Protein AF-A0AAU7FA19-F1 (afdb_monomer_lite)

pLDDT: mean 82.69, std 18.25, range [31.2, 97.5]

Radius of gyration: 25.01 Å; chains: 1; bounding box: 58×60×60 Å

Secondary structure (DSSP, 8-state):
-EEEEETTEEEEE-S-HHHHHHHHHHHTT-HHHHH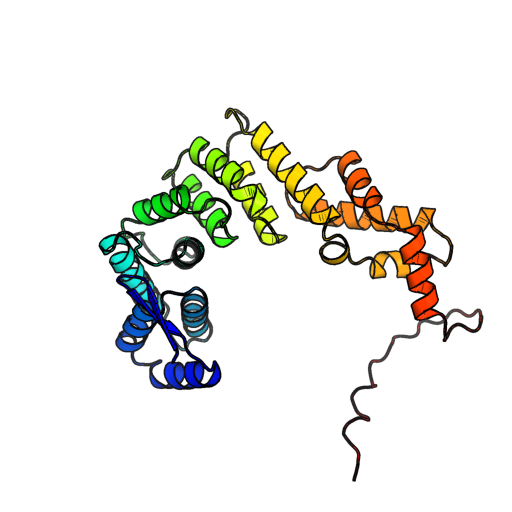HHHHHH-SHHHHHHHHHHHHTTSS-HHHHHHHHHHHHHHHHHTTTTT--HHHHHHHHHHHHHHHHTT-----S-THHHHHHHHHH-TT---HHHHHHHHHHHHTTSS-HHHHHHHHHHHGGG--SHHHHHHHHHHHHTS-TTSTTHHHHHHHHHHHHHHHHHHTHHHH--HHHHHTTS-TT-HHHHHHHHHHHHHHHHHTTT----HHHHHHHHHHS-HHHHHHHHHHHTTTS----------------SGGGS---

Organism: NCBI:txid3153927

Foldseek 3Di:
DDWDDDPHATADDDPDVVVVVVVCVVCLVPLVVLLVVLLRHQDPVSLVVLVVCCVVVSHPPVSSVVSLVVSVVVCVVVLNPPHDLVSLLSSLLVVVVCVVVVNDDDDDPCLSNLVVNLVHCQQPDDLSSLQSVLVCVVVVSDDLVSLLVSLLRHLNNDQDLSSLLSNLVSLVSRDPPDPCSVVSLVSNLVSVLVNCLVVVVVQFVLVVLLVVDDQPRQVSSLVSRLVRLVVSVVSSNHDDDSVSSVSSSVSDPRNVVSNVVCVVVVPPDDDDDDDDDDDPDDDPPPVPPDDD

Structure (mmCIF, N/CA/C/O backbone):
data_AF-A0AAU7FA19-F1
#
_entry.id   AF-A0AAU7FA19-F1
#
loop_
_atom_site.group_PDB
_atom_site.id
_atom_site.type_symbol
_atom_site.label_atom_id
_atom_site.label_alt_id
_atom_site.label_comp_id
_atom_site.label_asym_id
_atom_site.label_entity_id
_atom_site.label_seq_id
_atom_site.pdbx_PDB_ins_code
_atom_site.Cartn_x
_atom_site.Cartn_y
_atom_site.Cartn_z
_atom_site.occupancy
_atom_site.B_iso_or_equiv
_atom_site.auth_seq_id
_atom_site.auth_comp_id
_atom_site.auth_asym_id
_atom_site.auth_atom_id
_atom_site.pdbx_PDB_model_num
ATOM 1 N N . MET A 1 1 ? -10.943 -9.351 -27.793 1.00 49.16 1 MET A N 1
ATOM 2 C CA . MET A 1 1 ? -9.841 -8.379 -27.674 1.00 49.16 1 MET A CA 1
ATOM 3 C C . MET A 1 1 ? -10.463 -7.003 -27.804 1.00 49.16 1 MET A C 1
ATOM 5 O O . MET A 1 1 ? -10.972 -6.688 -28.874 1.00 49.16 1 MET A O 1
ATOM 9 N N . ASN A 1 2 ? -10.548 -6.252 -26.710 1.00 43.72 2 ASN A N 1
ATOM 10 C CA . ASN A 1 2 ? -11.025 -4.874 -26.748 1.00 43.72 2 ASN A CA 1
ATOM 11 C C . ASN A 1 2 ? -9.844 -3.966 -27.048 1.00 43.72 2 ASN A C 1
ATOM 13 O O . ASN A 1 2 ? -8.812 -4.065 -26.397 1.00 43.72 2 ASN A O 1
ATOM 17 N N . ARG A 1 3 ? -9.992 -3.086 -28.033 1.00 42.06 3 ARG A N 1
ATOM 18 C CA . ARG A 1 3 ? -9.010 -2.044 -28.317 1.00 42.06 3 ARG A CA 1
ATOM 19 C C . ARG A 1 3 ? -9.526 -0.751 -27.704 1.00 42.06 3 ARG A C 1
ATOM 21 O O . ARG A 1 3 ? -10.547 -0.243 -28.164 1.00 42.06 3 ARG A O 1
ATOM 28 N N . ARG A 1 4 ? -8.832 -0.215 -26.702 1.00 47.00 4 ARG A N 1
ATOM 29 C CA . ARG A 1 4 ? -9.066 1.155 -26.229 1.00 47.00 4 ARG A CA 1
ATOM 30 C C . ARG A 1 4 ? -8.021 2.051 -26.883 1.00 47.00 4 ARG A C 1
ATOM 32 O O . ARG A 1 4 ? -6.844 1.708 -26.919 1.00 47.00 4 ARG A O 1
ATOM 39 N N . VAL A 1 5 ? -8.462 3.147 -27.493 1.00 38.50 5 VAL A N 1
ATOM 40 C CA . VAL A 1 5 ? -7.576 4.110 -28.158 1.00 38.50 5 VAL A CA 1
ATOM 41 C C . VAL A 1 5 ? -7.676 5.419 -27.397 1.00 38.50 5 VAL A C 1
ATOM 43 O O . VAL A 1 5 ? -8.749 6.016 -27.365 1.00 38.50 5 VAL A O 1
ATOM 46 N N . PHE A 1 6 ? -6.565 5.852 -26.810 1.00 45.41 6 PHE A N 1
ATOM 47 C CA . PHE A 1 6 ? -6.416 7.182 -26.228 1.00 45.41 6 PHE A CA 1
ATOM 48 C C . PHE A 1 6 ? -5.344 7.916 -27.020 1.00 45.41 6 PHE A C 1
ATOM 50 O O . PHE A 1 6 ? -4.219 7.441 -27.035 1.00 45.41 6 PHE A O 1
ATOM 57 N N . ASP A 1 7 ? -5.746 8.995 -27.699 1.00 44.38 7 ASP A N 1
ATOM 58 C CA . ASP A 1 7 ? -5.056 10.006 -28.536 1.00 44.38 7 ASP A CA 1
ATOM 59 C C . ASP A 1 7 ? -3.735 9.679 -29.284 1.00 44.38 7 ASP A C 1
ATOM 61 O O . ASP A 1 7 ? -3.532 10.216 -30.372 1.00 44.38 7 ASP A O 1
ATOM 65 N N . ARG A 1 8 ? -2.863 8.776 -28.808 1.00 41.69 8 ARG A N 1
ATOM 66 C CA . ARG A 1 8 ? -1.695 8.192 -29.510 1.00 41.69 8 ARG A CA 1
ATOM 67 C C . ARG A 1 8 ? -1.331 6.741 -29.137 1.00 41.69 8 ARG A C 1
ATOM 69 O O . ARG A 1 8 ? -0.483 6.158 -29.808 1.00 41.69 8 ARG A O 1
ATOM 76 N N . ALA A 1 9 ? -1.985 6.119 -28.154 1.00 43.34 9 ALA A N 1
ATOM 77 C CA . ALA A 1 9 ? -1.718 4.750 -27.708 1.00 43.34 9 ALA A CA 1
ATOM 78 C C . ALA A 1 9 ? -2.961 3.853 -27.846 1.00 43.34 9 ALA A C 1
ATOM 80 O O . ALA A 1 9 ? -4.089 4.249 -27.537 1.00 43.34 9 ALA A O 1
ATOM 81 N N . ALA A 1 10 ? -2.755 2.629 -28.337 1.00 45.53 10 ALA A N 1
ATOM 82 C CA . ALA A 1 10 ? -3.779 1.592 -28.377 1.00 45.53 10 ALA A CA 1
ATOM 83 C C . ALA A 1 10 ? -3.437 0.528 -27.335 1.00 45.53 10 ALA A C 1
ATOM 85 O O . ALA A 1 10 ? -2.427 -0.154 -27.479 1.00 45.53 10 ALA A O 1
ATOM 86 N N . THR A 1 11 ? -4.285 0.373 -26.322 1.00 48.94 11 THR A N 1
ATOM 87 C CA . THR A 1 11 ? -4.182 -0.724 -25.359 1.00 48.94 11 THR A CA 1
ATOM 88 C C . THR A 1 11 ? -5.119 -1.849 -25.774 1.00 48.94 11 THR A C 1
ATOM 90 O O . THR A 1 11 ? -6.241 -1.627 -26.253 1.00 48.94 11 THR A O 1
ATOM 93 N N . LEU A 1 12 ? -4.620 -3.075 -25.662 1.00 55.25 12 LEU A N 1
ATOM 94 C CA . LEU A 1 12 ? -5.361 -4.284 -25.982 1.00 55.25 12 LEU A CA 1
ATOM 95 C C . LEU A 1 12 ? -5.761 -4.955 -24.674 1.00 55.25 12 LEU A C 1
ATOM 97 O O . LEU A 1 12 ? -4.918 -5.214 -23.831 1.00 55.25 12 LEU A O 1
ATOM 101 N N . ASP A 1 13 ? -7.045 -5.238 -24.519 1.00 54.47 13 ASP A N 1
ATOM 102 C CA . ASP A 1 13 ? -7.593 -5.894 -23.338 1.00 54.47 13 ASP A CA 1
ATOM 103 C C . ASP A 1 13 ? -8.157 -7.271 -23.731 1.00 54.47 13 ASP A C 1
ATOM 105 O O . ASP A 1 13 ? -8.874 -7.433 -24.740 1.00 54.47 13 ASP A O 1
ATOM 109 N N . LEU A 1 14 ? -7.776 -8.299 -22.976 1.00 58.09 14 LEU A N 1
ATOM 110 C CA . LEU A 1 14 ? -8.182 -9.677 -23.214 1.00 58.09 14 LEU A CA 1
ATOM 111 C C . LEU A 1 14 ? -9.576 -9.885 -22.616 1.00 58.09 14 LEU A C 1
ATOM 113 O O . LEU A 1 14 ? -9.749 -10.140 -21.437 1.00 58.09 14 LEU A O 1
ATOM 117 N N . PHE A 1 15 ? -10.581 -9.831 -23.491 1.00 58.91 15 PHE A N 1
ATOM 118 C CA . PHE A 1 15 ? -12.018 -9.972 -23.193 1.00 58.91 15 PHE A CA 1
ATOM 119 C C . PHE A 1 15 ? -12.408 -11.257 -22.420 1.00 58.91 15 PHE A C 1
ATOM 121 O O . PHE A 1 15 ? -13.558 -11.395 -22.019 1.00 58.91 15 PHE A O 1
ATOM 128 N N . ASN A 1 16 ? -11.500 -12.229 -22.271 1.00 57.72 16 ASN A N 1
ATOM 129 C CA . ASN A 1 16 ? -11.740 -13.479 -21.554 1.00 57.72 16 ASN A CA 1
ATOM 130 C C . ASN A 1 16 ? -10.424 -14.006 -20.933 1.00 57.72 16 ASN A C 1
ATOM 132 O O . ASN A 1 16 ? -9.507 -14.322 -21.703 1.00 57.72 16 ASN A O 1
ATOM 136 N N . PRO A 1 17 ? -10.344 -14.167 -19.596 1.00 62.44 17 PRO A N 1
ATOM 137 C CA . PRO A 1 17 ? -9.184 -14.739 -18.904 1.00 62.44 17 PRO A CA 1
ATOM 138 C C . PRO A 1 17 ? -8.733 -16.090 -19.475 1.00 62.44 17 PRO A C 1
ATOM 140 O O . PRO A 1 17 ? -7.549 -16.288 -19.725 1.00 62.44 17 PRO A O 1
ATOM 143 N N . SER A 1 18 ? -9.672 -16.972 -19.839 1.00 60.53 18 SER A N 1
ATOM 144 C CA . SER A 1 18 ? -9.363 -18.309 -20.374 1.00 60.53 18 SER A CA 1
ATOM 145 C C . SER A 1 18 ? -8.676 -18.276 -21.747 1.00 60.53 18 SER A C 1
ATOM 147 O O . SER A 1 18 ? -7.967 -19.208 -22.122 1.00 60.53 18 SER A O 1
ATOM 149 N N . ILE A 1 19 ? -8.891 -17.210 -22.528 1.00 63.53 19 ILE A N 1
ATOM 150 C CA . ILE A 1 19 ? -8.174 -16.992 -23.795 1.00 63.53 19 ILE A CA 1
ATOM 151 C C . ILE A 1 19 ? -6.771 -16.454 -23.511 1.00 63.53 19 ILE A C 1
ATOM 153 O O . ILE A 1 19 ? -5.840 -16.801 -24.234 1.00 63.53 19 ILE A O 1
ATOM 157 N N . GLY A 1 20 ? -6.618 -15.640 -22.462 1.00 65.69 20 GLY A N 1
ATOM 158 C CA . GLY A 1 20 ? -5.316 -15.210 -21.964 1.00 65.69 20 GLY A CA 1
ATOM 159 C C . GLY A 1 20 ? -4.447 -16.404 -21.599 1.00 65.69 20 GLY A C 1
ATOM 160 O O . GLY A 1 20 ? -3.383 -16.562 -22.188 1.00 65.69 20 GLY A O 1
ATOM 161 N N . ASP A 1 21 ? -4.951 -17.305 -20.758 1.00 67.56 21 ASP A N 1
ATOM 162 C CA . ASP A 1 21 ? -4.224 -18.513 -20.346 1.00 67.56 21 ASP A CA 1
ATOM 163 C C . ASP A 1 21 ? -3.830 -19.387 -21.539 1.00 67.56 21 ASP A C 1
ATOM 165 O O . ASP A 1 21 ? -2.684 -19.819 -21.653 1.00 67.56 21 ASP A O 1
ATOM 169 N N . TYR A 1 22 ? -4.749 -19.591 -22.488 1.00 69.31 22 TYR A N 1
ATOM 170 C CA . TYR A 1 22 ? -4.464 -20.350 -23.705 1.00 69.31 22 TYR A CA 1
ATOM 171 C C . TYR A 1 22 ? -3.356 -19.709 -24.558 1.00 69.31 22 TYR A C 1
ATOM 173 O O . TYR A 1 22 ? -2.491 -20.406 -25.093 1.00 69.31 22 TYR A O 1
ATOM 181 N N . VAL A 1 23 ? -3.371 -18.381 -24.704 1.00 69.75 23 VAL A N 1
ATOM 182 C CA . VAL A 1 23 ? -2.341 -17.642 -25.447 1.00 69.75 23 VAL A CA 1
ATOM 183 C C . VAL A 1 23 ? -1.005 -17.714 -24.707 1.00 69.75 23 VAL A C 1
ATOM 185 O O . VAL A 1 23 ? 0.004 -18.046 -25.324 1.00 69.75 23 VAL A O 1
ATOM 188 N N . LEU A 1 24 ? -0.986 -17.488 -23.396 1.00 74.00 24 LEU A N 1
ATOM 189 C CA . LEU A 1 24 ? 0.233 -17.536 -22.585 1.00 74.00 24 LEU A CA 1
ATOM 190 C C . LEU A 1 24 ? 0.851 -18.933 -22.597 1.00 74.00 24 LEU A C 1
ATOM 192 O O . LEU A 1 24 ? 2.039 -19.067 -22.861 1.00 74.00 24 LEU A O 1
ATOM 196 N N . GLN A 1 25 ? 0.043 -19.982 -22.441 1.00 74.06 25 GLN A N 1
ATOM 197 C CA . GLN A 1 25 ? 0.513 -21.364 -22.513 1.00 74.06 25 GLN A CA 1
ATOM 198 C C . GLN A 1 25 ? 1.097 -21.708 -23.890 1.00 74.06 25 GLN A C 1
ATOM 200 O O . GLN A 1 25 ? 2.041 -22.489 -23.988 1.00 74.06 25 GLN A O 1
ATOM 205 N N . ARG A 1 26 ? 0.559 -21.117 -24.964 1.00 79.12 26 ARG A N 1
ATOM 206 C CA . ARG A 1 26 ? 1.053 -21.318 -26.331 1.00 79.12 26 ARG A CA 1
ATOM 207 C C . ARG A 1 26 ? 2.379 -20.607 -26.601 1.00 79.12 26 ARG A C 1
ATOM 209 O O . ARG A 1 26 ? 3.153 -21.095 -27.421 1.00 79.12 26 ARG A O 1
ATOM 216 N N . TYR A 1 27 ? 2.614 -19.464 -25.961 1.00 78.81 27 TYR A N 1
ATOM 217 C CA . TYR A 1 27 ? 3.795 -18.625 -26.183 1.00 78.81 27 TYR A CA 1
ATOM 218 C C . TYR A 1 27 ? 4.789 -18.643 -25.019 1.00 78.81 27 TYR A C 1
ATOM 220 O O . TYR A 1 27 ? 5.747 -17.881 -25.050 1.00 78.81 27 TYR A O 1
ATOM 228 N N . LYS A 1 28 ? 4.605 -19.515 -24.021 1.00 76.31 28 LYS A N 1
ATOM 229 C CA . LYS A 1 28 ? 5.473 -19.572 -22.838 1.00 76.31 28 LYS A CA 1
ATOM 230 C C . LYS A 1 28 ? 6.950 -19.807 -23.171 1.00 76.31 28 LYS A C 1
ATOM 232 O O . LYS A 1 28 ? 7.817 -19.218 -22.545 1.00 76.31 28 LYS A O 1
ATOM 237 N N . ASP A 1 29 ? 7.214 -20.584 -24.222 1.00 79.25 29 ASP A N 1
ATOM 238 C CA . ASP A 1 29 ? 8.570 -20.875 -24.702 1.00 79.25 29 ASP A CA 1
ATOM 239 C C . ASP A 1 29 ? 9.111 -19.795 -25.671 1.00 79.25 29 ASP A C 1
ATOM 241 O O . ASP A 1 29 ? 10.263 -19.859 -26.099 1.00 79.25 29 ASP A O 1
ATOM 245 N N . ASP A 1 30 ? 8.295 -18.801 -26.045 1.00 86.75 30 ASP A N 1
ATOM 246 C CA . ASP A 1 30 ? 8.669 -17.689 -26.924 1.00 86.75 30 ASP A CA 1
ATOM 247 C C . ASP A 1 30 ? 8.733 -16.375 -26.131 1.00 86.75 30 ASP A C 1
ATOM 249 O O . ASP A 1 30 ? 7.824 -15.538 -26.140 1.00 86.75 30 ASP A O 1
ATOM 253 N N . VAL A 1 31 ? 9.873 -16.179 -25.466 1.00 86.50 31 VAL A N 1
ATOM 254 C CA . VAL A 1 31 ? 10.197 -14.988 -24.661 1.00 86.50 31 VAL A CA 1
ATOM 255 C C . VAL A 1 31 ? 10.024 -13.692 -25.461 1.00 86.50 31 VAL A C 1
ATOM 257 O O . VAL A 1 31 ? 9.591 -12.672 -24.924 1.00 86.50 31 VAL A O 1
ATOM 260 N N . SER A 1 32 ? 10.306 -13.713 -26.768 1.00 87.50 32 SER A N 1
ATOM 261 C CA . SER A 1 32 ? 10.145 -12.530 -27.619 1.00 87.50 32 SER A CA 1
ATOM 262 C C . SER A 1 32 ? 8.678 -12.162 -27.822 1.00 87.50 32 SER A C 1
A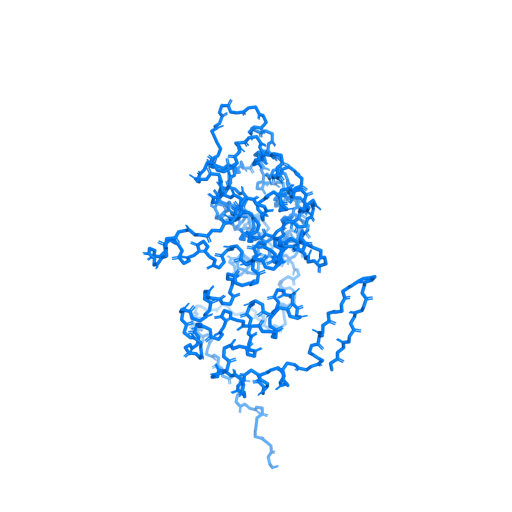TOM 264 O O . SER A 1 32 ? 8.348 -10.974 -27.821 1.00 87.50 32 SER A O 1
ATOM 266 N N . MET A 1 33 ? 7.798 -13.153 -27.972 1.00 86.69 33 MET A N 1
ATOM 267 C CA . MET A 1 33 ? 6.355 -12.924 -28.057 1.00 86.69 33 MET A CA 1
ATOM 268 C C . MET A 1 33 ? 5.772 -12.468 -26.723 1.00 86.69 33 MET A C 1
ATOM 270 O O . MET A 1 33 ? 4.982 -11.524 -26.719 1.00 86.69 33 MET A O 1
ATOM 274 N N . LEU A 1 34 ? 6.198 -13.063 -25.603 1.00 86.75 34 LEU A N 1
ATOM 275 C CA . LEU A 1 34 ? 5.795 -12.606 -24.269 1.00 86.75 34 LEU A CA 1
ATOM 276 C C . LEU A 1 34 ? 6.188 -11.145 -24.047 1.00 86.75 34 LEU A C 1
ATOM 278 O O . LEU A 1 34 ? 5.339 -10.335 -23.684 1.00 86.75 34 LEU A O 1
ATOM 282 N N . ARG A 1 35 ? 7.434 -10.780 -24.366 1.00 89.56 35 ARG A N 1
ATOM 283 C CA . ARG A 1 35 ? 7.930 -9.400 -24.292 1.00 89.56 35 ARG A CA 1
ATOM 284 C C . ARG A 1 35 ? 7.049 -8.416 -25.064 1.00 89.56 35 ARG A C 1
ATOM 286 O O . ARG A 1 35 ? 6.598 -7.424 -24.499 1.00 89.56 35 ARG A O 1
ATOM 293 N N . ASN A 1 36 ? 6.779 -8.700 -26.339 1.00 86.81 36 ASN A N 1
ATOM 294 C CA . ASN A 1 36 ? 5.955 -7.833 -27.189 1.00 86.81 36 ASN A CA 1
ATOM 295 C C . ASN A 1 36 ? 4.501 -7.765 -26.695 1.00 86.81 36 ASN A C 1
ATOM 297 O O . ASN A 1 36 ? 3.854 -6.719 -26.786 1.00 86.81 36 ASN A O 1
ATOM 301 N N . GLY A 1 37 ? 3.991 -8.879 -26.162 1.00 86.75 37 GLY A N 1
ATOM 302 C CA . GLY A 1 37 ? 2.682 -8.956 -25.525 1.00 86.75 37 GLY A CA 1
ATOM 303 C C . GLY A 1 37 ? 2.594 -8.015 -24.328 1.00 86.75 37 GLY A C 1
ATOM 304 O O . GLY A 1 37 ? 1.755 -7.117 -24.327 1.00 86.75 37 GLY A O 1
ATOM 305 N N . MET A 1 38 ? 3.503 -8.153 -23.360 1.00 87.62 38 MET A N 1
ATOM 306 C CA . MET A 1 38 ? 3.525 -7.312 -22.157 1.00 87.62 38 MET A CA 1
ATOM 307 C C . MET A 1 38 ? 3.712 -5.826 -22.500 1.00 87.62 38 MET A C 1
ATOM 309 O O . MET A 1 38 ? 2.970 -4.982 -21.996 1.00 87.62 38 MET A O 1
ATOM 313 N N . GLN A 1 39 ? 4.591 -5.508 -23.460 1.00 85.06 39 GLN A N 1
ATOM 314 C CA . GLN A 1 39 ? 4.782 -4.140 -23.965 1.00 85.06 39 GLN A CA 1
ATOM 315 C C . GLN A 1 39 ? 3.501 -3.531 -24.562 1.00 85.06 39 GLN A C 1
ATOM 317 O O . GLN A 1 39 ? 3.326 -2.312 -24.520 1.00 85.06 39 GLN A O 1
ATOM 322 N N . SER A 1 40 ? 2.621 -4.354 -25.140 1.00 85.19 40 SER A N 1
ATOM 323 C CA . SER A 1 40 ? 1.371 -3.903 -25.765 1.00 85.19 40 SER A CA 1
ATOM 324 C C . SER A 1 40 ? 0.216 -3.774 -24.767 1.00 85.19 40 SER A C 1
ATOM 326 O O . SER A 1 40 ? -0.688 -2.967 -24.980 1.00 85.19 40 SER A O 1
ATOM 328 N N . LEU A 1 41 ? 0.220 -4.584 -23.703 1.00 86.38 41 LEU A N 1
ATOM 329 C CA . LEU A 1 41 ? -0.840 -4.597 -22.692 1.00 86.38 41 LEU A CA 1
ATOM 330 C C . LEU A 1 41 ? -0.711 -3.426 -21.710 1.00 86.38 41 LEU A C 1
ATOM 332 O O . LEU A 1 41 ? -1.720 -2.790 -21.417 1.00 86.38 41 LEU A O 1
ATOM 336 N N . ARG A 1 42 ? 0.510 -3.143 -21.223 1.00 86.56 42 ARG A N 1
ATOM 337 C CA . ARG A 1 42 ? 0.833 -2.036 -20.292 1.00 86.56 42 ARG A CA 1
ATOM 338 C C . ARG A 1 42 ? -0.177 -1.868 -19.147 1.00 86.56 42 ARG A C 1
ATOM 340 O O . ARG A 1 42 ? -0.671 -0.773 -18.896 1.00 86.56 42 ARG A O 1
ATOM 347 N N . SER A 1 43 ? -0.526 -2.971 -18.491 1.00 88.31 43 SER A N 1
ATOM 348 C CA . SER A 1 43 ? -1.488 -2.987 -17.381 1.00 88.31 43 SER A CA 1
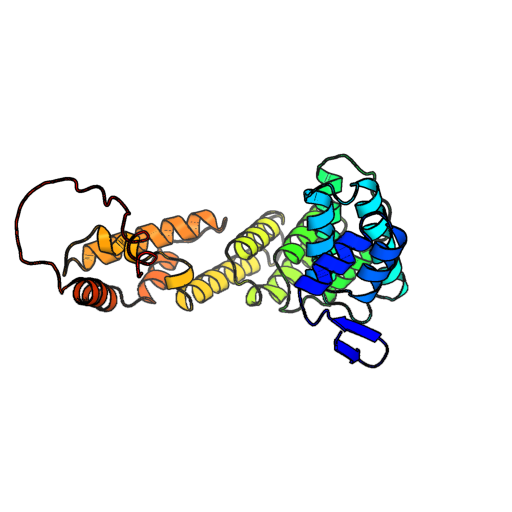ATOM 349 C C . SER A 1 43 ? -0.950 -3.763 -16.186 1.00 88.31 43 SER A C 1
ATOM 351 O O . SER A 1 43 ? -0.139 -4.676 -16.350 1.00 88.31 43 SER A O 1
ATOM 353 N N . GLU A 1 44 ? -1.418 -3.440 -14.983 1.00 89.38 44 GLU A N 1
ATOM 354 C CA . GLU A 1 44 ? -1.031 -4.152 -13.756 1.00 89.38 44 GLU A CA 1
ATOM 355 C C . GLU A 1 44 ? -1.319 -5.652 -13.872 1.00 89.38 44 GLU A C 1
ATOM 357 O O . GLU A 1 44 ? -0.437 -6.469 -13.633 1.00 89.38 44 GLU A O 1
ATOM 362 N N . SER A 1 45 ? -2.492 -6.021 -14.403 1.00 87.38 45 SER A N 1
ATOM 363 C CA . SER A 1 45 ? -2.848 -7.424 -14.655 1.00 87.38 45 SER A CA 1
ATOM 364 C C . SER A 1 45 ? -1.827 -8.148 -15.542 1.00 87.38 45 SER A C 1
ATOM 366 O O . SER A 1 45 ? -1.504 -9.313 -15.294 1.00 87.38 45 SER A O 1
ATOM 368 N N . SER A 1 46 ? -1.272 -7.468 -16.554 1.00 88.44 46 SER A N 1
ATOM 369 C CA . SER A 1 46 ? -0.236 -8.061 -17.406 1.00 88.44 46 SER A CA 1
ATOM 370 C C . SER A 1 46 ? 1.083 -8.288 -16.660 1.00 88.44 46 SER A C 1
ATOM 372 O O . SER A 1 46 ? 1.716 -9.324 -16.858 1.00 88.44 46 SER A O 1
ATOM 374 N N . LEU A 1 47 ? 1.454 -7.400 -15.733 1.00 90.69 47 LEU A N 1
ATOM 375 C CA . LEU A 1 47 ? 2.621 -7.592 -14.866 1.00 90.69 47 LEU A CA 1
ATOM 376 C C . LEU A 1 47 ? 2.394 -8.721 -13.858 1.00 90.69 47 LEU A C 1
ATOM 378 O O . LEU A 1 47 ? 3.244 -9.601 -13.740 1.00 90.69 47 LEU A O 1
ATOM 382 N N . THR A 1 48 ? 1.229 -8.775 -13.208 1.00 89.88 48 THR A N 1
ATOM 383 C CA . THR A 1 48 ? 0.864 -9.879 -12.304 1.00 89.88 48 THR A CA 1
ATOM 384 C C . THR A 1 48 ? 0.907 -11.226 -13.020 1.00 89.88 48 THR A C 1
ATOM 386 O O . THR A 1 48 ? 1.389 -12.221 -12.475 1.00 89.88 48 THR A O 1
ATOM 389 N N . THR A 1 49 ? 0.449 -11.259 -14.272 1.00 88.31 49 THR A N 1
ATOM 390 C CA . THR A 1 49 ? 0.527 -12.442 -15.132 1.00 88.31 49 THR A CA 1
ATOM 391 C C . THR A 1 49 ? 1.979 -12.826 -15.411 1.00 88.31 49 THR A C 1
ATOM 393 O O . THR A 1 49 ? 2.345 -13.991 -15.265 1.00 88.31 49 THR A O 1
ATOM 396 N N . LEU A 1 50 ? 2.825 -11.856 -15.774 1.00 89.44 50 LEU A N 1
ATOM 397 C CA . LEU A 1 50 ? 4.248 -12.081 -16.021 1.00 89.44 50 LEU A CA 1
ATOM 398 C C . LEU A 1 50 ? 4.959 -12.646 -14.780 1.00 89.44 50 LEU A C 1
ATOM 400 O O . LEU A 1 50 ? 5.708 -13.617 -14.892 1.00 89.44 50 LEU A O 1
ATOM 404 N N . LEU A 1 51 ? 4.683 -12.089 -13.598 1.00 89.12 51 LEU A N 1
ATOM 405 C CA . LEU A 1 51 ? 5.209 -12.595 -12.330 1.00 89.12 51 LEU A CA 1
ATOM 406 C C . LEU A 1 51 ? 4.704 -14.010 -12.034 1.00 89.12 51 LEU A C 1
ATOM 408 O O . LEU A 1 51 ? 5.471 -14.857 -11.589 1.00 89.12 51 LEU A O 1
ATOM 412 N N . SER A 1 52 ? 3.429 -14.289 -12.303 1.00 88.19 52 SER A N 1
ATOM 413 C CA . SER A 1 52 ? 2.850 -15.620 -12.091 1.00 88.19 52 SER A CA 1
ATOM 414 C C . SER A 1 52 ? 3.517 -16.677 -12.975 1.00 88.19 52 SER A C 1
ATOM 416 O O . SER A 1 52 ? 3.815 -17.767 -12.494 1.00 88.19 52 SER A O 1
ATOM 418 N N . LEU A 1 53 ? 3.827 -16.351 -14.237 1.00 87.50 53 LEU A N 1
ATOM 419 C CA . LEU A 1 53 ? 4.590 -17.241 -15.123 1.00 87.50 53 LEU A CA 1
ATOM 420 C C . LEU A 1 53 ? 5.985 -17.546 -14.566 1.00 87.50 53 LEU A C 1
ATOM 422 O O . LEU A 1 53 ? 6.427 -18.694 -14.616 1.00 87.50 53 LEU A O 1
ATOM 426 N N . GLN A 1 54 ? 6.661 -16.541 -14.006 1.00 88.62 54 GLN A N 1
ATOM 427 C CA . GLN A 1 54 ? 7.966 -16.725 -13.372 1.00 88.62 54 GLN A CA 1
ATOM 428 C C . GLN A 1 54 ? 7.862 -17.586 -12.103 1.00 88.62 54 GLN A C 1
ATOM 430 O O . GLN A 1 54 ? 8.596 -18.564 -11.969 1.00 88.62 54 GLN A O 1
ATOM 435 N N . ARG A 1 55 ? 6.903 -17.297 -11.213 1.00 87.44 55 ARG A N 1
ATOM 436 C CA . ARG A 1 55 ? 6.698 -18.039 -9.955 1.00 87.44 55 ARG A CA 1
ATOM 437 C C . ARG A 1 55 ? 6.301 -19.497 -10.181 1.00 87.44 55 ARG A C 1
ATOM 439 O O . ARG A 1 55 ? 6.697 -20.362 -9.404 1.00 87.44 55 ARG A O 1
ATOM 446 N N . ASN A 1 56 ? 5.564 -19.777 -11.254 1.00 87.00 56 ASN A N 1
ATOM 447 C CA . ASN A 1 56 ? 5.161 -21.133 -11.632 1.00 87.00 56 ASN A CA 1
ATOM 448 C C . ASN A 1 56 ? 6.260 -21.908 -12.382 1.00 87.00 56 ASN A C 1
ATOM 450 O O . ASN A 1 56 ? 6.082 -23.090 -12.675 1.00 87.00 56 ASN A O 1
ATOM 454 N N . GLY A 1 57 ? 7.393 -21.269 -12.695 1.00 85.75 57 GLY A N 1
ATOM 455 C CA . GLY A 1 57 ? 8.503 -21.885 -13.423 1.00 85.75 57 GLY A CA 1
ATOM 456 C C . GLY A 1 57 ? 8.270 -22.039 -14.930 1.00 85.75 57 GLY A C 1
ATOM 457 O O . GLY A 1 57 ? 9.056 -22.714 -15.592 1.00 85.75 57 GLY A O 1
ATOM 458 N N . ASP A 1 58 ? 7.222 -21.419 -15.479 1.00 86.62 58 ASP A N 1
ATOM 459 C CA . ASP A 1 58 ? 6.964 -21.373 -16.925 1.00 86.62 58 ASP A CA 1
ATOM 460 C C . ASP A 1 58 ? 7.831 -20.326 -17.642 1.00 86.62 58 ASP A C 1
ATOM 462 O O . ASP A 1 58 ? 7.991 -20.395 -18.858 1.00 86.62 58 ASP A O 1
ATOM 466 N N . LEU A 1 59 ? 8.402 -19.371 -16.902 1.00 87.56 59 LEU A N 1
ATOM 467 C CA . LEU A 1 59 ? 9.347 -18.376 -17.400 1.00 87.56 59 LEU A CA 1
ATOM 468 C C . LEU A 1 59 ? 10.595 -18.366 -16.516 1.00 87.56 59 LEU A C 1
ATOM 470 O O . LEU A 1 59 ? 10.495 -18.316 -15.289 1.00 87.56 59 LEU A O 1
ATOM 474 N N . SER A 1 60 ? 11.783 -18.395 -17.126 1.00 88.00 60 SER A N 1
ATOM 475 C CA . SER A 1 60 ? 13.016 -18.306 -16.348 1.00 88.00 60 SER A CA 1
ATOM 476 C C . SER A 1 60 ? 13.159 -16.918 -15.721 1.00 88.00 60 SER A C 1
ATOM 478 O O . SER A 1 60 ? 12.718 -15.908 -16.271 1.00 88.00 60 SER A O 1
ATOM 480 N N . LYS A 1 61 ? 13.829 -16.846 -14.572 1.00 85.69 61 LYS A N 1
ATOM 481 C CA . LYS A 1 61 ? 14.126 -15.574 -13.904 1.00 85.69 61 LYS A CA 1
ATOM 482 C C . LYS A 1 61 ? 14.967 -14.635 -14.780 1.00 85.69 61 LYS A C 1
ATOM 484 O O . LYS A 1 61 ? 14.779 -13.424 -14.733 1.00 85.69 61 LYS A O 1
ATOM 489 N N . VAL A 1 62 ? 15.860 -15.179 -15.612 1.00 86.44 62 VAL A N 1
ATOM 490 C CA . VAL A 1 62 ? 16.652 -14.391 -16.573 1.00 86.44 62 VAL A CA 1
ATOM 491 C C . VAL A 1 62 ? 15.734 -13.747 -17.611 1.00 86.44 62 VAL A C 1
ATOM 493 O O . VAL A 1 62 ? 15.765 -12.532 -17.779 1.00 86.44 62 VAL A O 1
ATOM 496 N N . ASP A 1 63 ? 14.848 -14.535 -18.222 1.00 88.12 63 ASP A N 1
ATOM 497 C CA . ASP A 1 63 ? 13.918 -14.041 -19.244 1.00 88.12 63 ASP A CA 1
ATOM 498 C C . ASP A 1 63 ? 12.914 -13.030 -18.673 1.00 88.12 63 ASP A C 1
ATOM 500 O O . ASP A 1 63 ? 12.624 -12.014 -19.302 1.00 88.12 63 ASP A O 1
ATOM 504 N N . PHE A 1 64 ? 12.411 -13.271 -17.458 1.00 88.75 64 PHE A N 1
ATOM 505 C CA . PHE A 1 64 ? 11.562 -12.326 -16.730 1.00 88.75 64 PHE A CA 1
ATOM 506 C C . PHE A 1 64 ? 12.248 -10.964 -16.574 1.00 88.75 64 PHE A C 1
ATOM 508 O O . PHE A 1 64 ? 11.672 -9.925 -16.903 1.00 88.75 64 PHE A O 1
ATOM 515 N N . ASN A 1 65 ? 13.502 -10.970 -16.125 1.00 86.44 65 ASN A N 1
ATOM 516 C CA . ASN A 1 65 ? 14.271 -9.751 -15.916 1.00 86.44 65 ASN A CA 1
ATOM 517 C C . ASN A 1 65 ? 14.592 -9.029 -17.228 1.00 86.44 65 ASN A C 1
ATOM 519 O O . ASN A 1 65 ? 14.488 -7.802 -17.287 1.00 86.44 65 ASN A O 1
ATOM 523 N N . ASP A 1 66 ? 14.913 -9.766 -18.290 1.00 86.44 66 ASP A N 1
ATOM 524 C CA . ASP A 1 66 ? 15.126 -9.200 -19.623 1.00 86.44 66 ASP A CA 1
ATOM 525 C C . ASP A 1 66 ? 13.857 -8.527 -20.166 1.00 86.44 66 ASP A C 1
ATOM 527 O O . ASP A 1 66 ? 13.928 -7.437 -20.744 1.00 86.44 66 ASP A O 1
ATOM 531 N N . ILE A 1 67 ? 12.683 -9.123 -19.932 1.00 89.75 67 ILE A N 1
ATOM 532 C CA . ILE A 1 67 ? 11.391 -8.525 -20.290 1.00 89.75 67 ILE A CA 1
ATOM 533 C C . ILE A 1 67 ? 11.148 -7.243 -19.483 1.00 89.75 67 ILE A C 1
ATOM 535 O O . ILE A 1 67 ? 10.837 -6.209 -20.074 1.00 89.75 67 ILE A O 1
ATOM 539 N N . CYS A 1 68 ? 11.320 -7.275 -18.159 1.00 89.56 68 CYS A N 1
ATOM 540 C CA . CYS A 1 68 ? 11.133 -6.102 -17.298 1.00 89.56 68 CYS A CA 1
ATOM 541 C C . CYS A 1 68 ? 12.074 -4.946 -17.670 1.00 89.56 68 CYS A C 1
ATOM 543 O O . CYS A 1 68 ? 11.630 -3.801 -17.766 1.00 89.56 68 CYS A O 1
ATOM 545 N N . ASN A 1 69 ? 13.346 -5.239 -17.956 1.00 86.75 69 ASN A N 1
ATOM 546 C CA . ASN A 1 69 ? 14.321 -4.249 -18.420 1.00 86.75 69 ASN A CA 1
ATOM 547 C C . ASN A 1 69 ? 13.925 -3.619 -19.744 1.00 86.75 69 ASN A C 1
ATOM 549 O O . ASN A 1 69 ? 13.993 -2.401 -19.903 1.00 86.75 69 ASN A O 1
ATOM 553 N N . PHE A 1 70 ? 13.503 -4.451 -20.691 1.00 88.44 70 PHE A N 1
ATOM 554 C CA . PHE A 1 70 ? 13.037 -3.968 -21.976 1.00 88.44 70 PHE A CA 1
ATOM 555 C C . PHE A 1 70 ? 11.823 -3.046 -21.815 1.00 88.44 70 PHE A C 1
ATOM 557 O O . PHE A 1 70 ? 11.806 -1.955 -22.380 1.00 88.44 70 PHE A O 1
ATOM 564 N N . MET A 1 71 ? 10.837 -3.442 -21.004 1.00 90.69 71 MET A N 1
ATOM 565 C CA . MET A 1 71 ? 9.662 -2.611 -20.738 1.00 90.69 71 MET A CA 1
ATOM 566 C C . MET A 1 71 ? 10.038 -1.280 -20.087 1.00 90.69 71 MET A C 1
ATOM 568 O O . MET A 1 71 ? 9.547 -0.245 -20.527 1.00 90.69 71 MET A O 1
ATOM 572 N N . MET A 1 72 ? 10.923 -1.283 -19.086 1.00 90.00 72 MET A N 1
ATOM 573 C CA . MET A 1 72 ? 11.349 -0.044 -18.435 1.00 90.00 72 MET A CA 1
ATOM 574 C C . MET A 1 72 ? 12.109 0.873 -19.401 1.00 90.00 72 MET A C 1
ATOM 576 O O . MET A 1 72 ? 11.816 2.064 -19.469 1.00 90.00 72 MET A O 1
ATOM 580 N N . GLY A 1 73 ? 13.022 0.327 -20.211 1.00 89.19 73 GLY A N 1
ATOM 581 C CA . GLY A 1 73 ? 13.738 1.100 -21.229 1.00 89.19 73 GLY A CA 1
ATOM 582 C C . GLY A 1 73 ? 12.794 1.780 -22.226 1.00 89.19 73 GLY A C 1
ATOM 583 O O . GLY A 1 73 ? 12.971 2.953 -22.547 1.00 89.19 73 GLY A O 1
ATOM 584 N N . GLU A 1 74 ? 11.746 1.079 -22.659 1.00 89.75 74 GLU A N 1
ATOM 585 C CA . GLU A 1 74 ? 10.714 1.634 -23.542 1.00 89.75 74 GLU A CA 1
ATOM 586 C C . GLU A 1 74 ? 9.869 2.718 -22.859 1.00 89.75 74 GLU A C 1
ATOM 588 O O . GLU A 1 74 ? 9.534 3.725 -23.488 1.00 89.75 74 GLU A O 1
ATOM 593 N N . LEU A 1 75 ? 9.529 2.540 -21.578 1.00 91.12 75 LEU A N 1
ATOM 594 C CA . LEU A 1 75 ? 8.809 3.552 -20.804 1.00 91.12 75 LEU A CA 1
ATOM 595 C C . LEU A 1 75 ? 9.626 4.833 -20.660 1.00 91.12 75 LEU A C 1
ATOM 597 O O . LEU A 1 75 ? 9.097 5.913 -20.917 1.00 91.12 75 LEU A O 1
ATOM 601 N N . VAL A 1 76 ? 10.911 4.710 -20.327 1.00 91.25 76 VAL A N 1
ATOM 602 C CA . VAL A 1 76 ? 11.836 5.846 -20.250 1.00 91.25 76 VAL A CA 1
ATOM 603 C C . VAL A 1 76 ? 11.947 6.530 -21.615 1.00 91.25 76 VAL A C 1
ATOM 605 O O . VAL A 1 76 ? 11.807 7.749 -21.705 1.00 91.25 76 VAL A O 1
ATOM 608 N N . ALA A 1 77 ? 12.106 5.762 -22.698 1.00 90.62 77 ALA A N 1
ATOM 609 C CA . ALA A 1 77 ? 12.197 6.303 -24.055 1.00 90.62 77 ALA A CA 1
ATOM 610 C C . ALA A 1 77 ? 10.929 7.060 -24.496 1.00 90.62 77 ALA A C 1
ATOM 612 O O . ALA A 1 77 ? 11.023 8.032 -25.247 1.00 90.62 77 ALA A O 1
ATOM 613 N N . CYS A 1 78 ? 9.753 6.636 -24.026 1.00 90.44 78 CYS A N 1
ATOM 614 C CA . CYS A 1 78 ? 8.469 7.278 -24.323 1.00 90.44 78 CYS A CA 1
ATOM 615 C C . CYS A 1 78 ? 8.027 8.295 -23.257 1.00 90.44 78 CYS A C 1
ATOM 617 O O . CYS A 1 78 ? 6.901 8.784 -23.332 1.00 90.44 78 CYS A O 1
ATOM 619 N N . GLY A 1 79 ? 8.853 8.588 -22.247 1.00 90.19 79 GLY A N 1
ATOM 620 C CA . GLY A 1 79 ? 8.496 9.501 -21.157 1.00 90.19 79 GLY A CA 1
ATOM 621 C C . GLY A 1 79 ? 7.244 9.079 -20.380 1.00 90.19 79 GLY A C 1
ATOM 622 O O . GLY A 1 79 ? 6.473 9.939 -19.967 1.00 90.19 79 GLY A O 1
ATOM 623 N N . PHE A 1 80 ? 7.024 7.769 -20.217 1.00 92.38 80 PHE A N 1
ATOM 624 C CA . PHE A 1 80 ? 5.884 7.183 -19.498 1.00 92.38 80 PHE A CA 1
ATOM 625 C C . PHE A 1 80 ? 4.501 7.554 -20.075 1.00 92.38 80 PHE A C 1
ATOM 627 O O . PHE A 1 80 ? 3.492 7.549 -19.370 1.00 92.38 80 PHE A O 1
ATOM 634 N N . GLU A 1 81 ? 4.414 7.848 -21.377 1.00 90.38 81 GLU A N 1
ATOM 635 C CA . GLU A 1 81 ? 3.135 8.164 -22.023 1.00 90.38 81 GLU A CA 1
ATOM 636 C C . GLU A 1 81 ? 2.150 6.977 -21.959 1.00 90.38 81 GLU A C 1
ATOM 638 O O . GLU A 1 81 ? 2.432 5.864 -22.420 1.00 90.38 81 GLU A O 1
ATOM 643 N N . GLY A 1 82 ? 0.953 7.244 -21.424 1.00 86.88 82 GLY A N 1
ATOM 644 C CA . GLY A 1 82 ? -0.173 6.310 -21.439 1.00 86.88 82 GLY A CA 1
ATOM 645 C C . GLY A 1 82 ? -0.091 5.164 -20.426 1.00 86.88 82 GLY A C 1
ATOM 646 O O . GLY A 1 82 ? -0.750 4.148 -20.643 1.00 86.88 82 GLY A O 1
ATOM 647 N N . VAL A 1 83 ? 0.694 5.304 -19.352 1.00 91.19 83 VAL A N 1
ATOM 648 C CA . VAL A 1 83 ? 0.751 4.333 -18.244 1.00 91.19 83 VAL A CA 1
ATOM 649 C C . VAL A 1 83 ? 0.354 4.956 -16.906 1.00 91.19 83 VAL A C 1
ATOM 651 O O . VAL A 1 83 ? 0.513 6.158 -16.706 1.00 91.19 83 VAL A O 1
ATOM 654 N N . SER A 1 84 ? -0.185 4.137 -15.999 1.00 93.12 84 SER A N 1
ATOM 655 C CA . SER A 1 84 ? -0.506 4.552 -14.630 1.00 93.12 84 SER A CA 1
ATOM 656 C C . SER A 1 84 ? 0.738 4.551 -13.740 1.00 93.12 84 SER A C 1
ATOM 658 O O . SER A 1 84 ? 1.707 3.831 -13.995 1.00 93.12 84 SER A O 1
ATOM 660 N N . THR A 1 85 ? 0.693 5.325 -12.657 1.00 94.12 85 THR A N 1
ATOM 661 C CA . THR A 1 85 ? 1.691 5.263 -11.582 1.00 94.12 85 THR A CA 1
ATOM 662 C C . THR A 1 85 ? 1.762 3.883 -10.958 1.00 94.12 85 THR A C 1
ATOM 664 O O . THR A 1 85 ? 2.861 3.360 -10.829 1.00 94.12 85 THR A O 1
ATOM 667 N N . SER A 1 86 ? 0.620 3.249 -10.694 1.00 93.75 86 SER A N 1
ATOM 668 C CA . SER A 1 86 ? 0.540 1.882 -10.168 1.00 93.75 86 SER A CA 1
ATOM 669 C C . SER A 1 86 ? 1.283 0.873 -11.048 1.00 93.75 86 SER A C 1
ATOM 671 O O . SER A 1 86 ? 2.070 0.077 -10.546 1.00 93.75 86 SER A O 1
ATOM 673 N N . TYR A 1 87 ? 1.138 0.956 -12.377 1.00 94.19 87 TYR A N 1
ATOM 674 C CA . TYR A 1 87 ? 1.877 0.093 -13.304 1.00 94.19 87 TYR A CA 1
ATOM 675 C C . TYR A 1 87 ? 3.395 0.279 -13.189 1.00 94.19 87 TYR A C 1
ATOM 677 O O . TYR A 1 87 ? 4.145 -0.698 -13.155 1.00 94.19 87 TYR A O 1
ATOM 685 N N . VAL A 1 88 ? 3.857 1.533 -13.140 1.00 94.81 88 VAL A N 1
ATOM 686 C CA . VAL A 1 88 ? 5.289 1.844 -13.024 1.00 94.81 88 VAL A CA 1
ATOM 687 C C . VAL A 1 88 ? 5.824 1.417 -11.657 1.00 94.81 88 VAL A C 1
ATOM 689 O O . VAL A 1 88 ? 6.880 0.791 -11.597 1.00 94.81 88 VAL A O 1
ATOM 692 N N . SER A 1 89 ? 5.083 1.680 -10.578 1.00 95.38 89 SER A N 1
ATOM 693 C CA . SER A 1 89 ? 5.423 1.249 -9.221 1.00 95.38 89 SER A CA 1
ATOM 694 C C . SER A 1 89 ? 5.548 -0.271 -9.121 1.00 95.38 89 SER A C 1
ATOM 696 O O . SER A 1 89 ? 6.571 -0.756 -8.648 1.00 95.38 89 SER A O 1
ATOM 698 N N . LEU A 1 90 ? 4.584 -1.028 -9.651 1.00 94.50 90 LEU A N 1
ATOM 699 C CA . LEU A 1 90 ? 4.618 -2.492 -9.647 1.00 94.50 90 LEU A CA 1
ATOM 700 C C . LEU A 1 90 ? 5.818 -3.046 -10.433 1.00 94.50 90 LEU A C 1
ATOM 702 O O . LEU A 1 90 ? 6.496 -3.971 -9.981 1.00 94.50 90 LEU A O 1
ATOM 706 N N . LEU A 1 91 ? 6.128 -2.459 -11.595 1.00 92.81 91 LEU A N 1
ATOM 707 C CA . LEU A 1 91 ? 7.299 -2.849 -12.384 1.00 92.81 91 LEU A CA 1
ATOM 708 C C . LEU A 1 91 ? 8.616 -2.570 -11.638 1.00 92.81 91 LEU A C 1
ATOM 710 O O . LEU A 1 91 ? 9.530 -3.395 -11.690 1.00 92.81 91 LEU A O 1
ATOM 714 N N . CYS A 1 92 ? 8.715 -1.435 -10.940 1.00 92.06 92 CYS A N 1
ATOM 715 C CA . CYS A 1 92 ? 9.852 -1.118 -10.072 1.00 92.06 92 CYS A CA 1
ATOM 716 C C . CYS A 1 92 ? 9.958 -2.104 -8.903 1.00 92.06 92 CYS A C 1
ATOM 718 O O . CYS A 1 92 ? 11.045 -2.624 -8.647 1.00 92.06 92 CYS A O 1
ATOM 720 N N . LEU A 1 93 ? 8.841 -2.423 -8.242 1.00 91.19 93 LEU A N 1
ATOM 721 C CA . LEU A 1 93 ? 8.808 -3.350 -7.113 1.00 91.19 93 LEU A CA 1
ATOM 722 C C . LEU A 1 93 ? 9.371 -4.725 -7.488 1.00 91.19 93 LEU A C 1
ATOM 724 O O . LEU A 1 93 ? 10.201 -5.272 -6.762 1.00 91.19 93 LEU A O 1
ATOM 728 N N . TYR A 1 94 ? 8.987 -5.267 -8.647 1.00 88.81 94 TYR A N 1
ATOM 729 C CA . TYR A 1 94 ? 9.506 -6.557 -9.116 1.00 88.81 94 TYR A CA 1
ATOM 730 C C . TYR A 1 94 ? 11.024 -6.573 -9.252 1.00 88.81 94 TYR A C 1
ATOM 732 O O . TYR A 1 94 ? 11.640 -7.619 -9.082 1.00 88.81 94 TYR A O 1
ATOM 740 N N . ARG A 1 95 ? 11.644 -5.428 -9.538 1.00 81.00 95 ARG A N 1
ATOM 741 C CA . ARG A 1 95 ? 13.100 -5.323 -9.649 1.00 81.00 95 ARG A CA 1
ATOM 742 C C . ARG A 1 95 ? 13.754 -5.151 -8.287 1.00 81.00 95 ARG A C 1
ATOM 744 O O . ARG A 1 95 ? 14.779 -5.779 -8.053 1.00 81.00 95 ARG A O 1
ATOM 751 N N . ILE A 1 96 ? 13.151 -4.369 -7.393 1.00 83.31 96 ILE A N 1
ATOM 752 C CA . ILE A 1 96 ? 13.631 -4.189 -6.014 1.00 83.31 96 ILE A CA 1
ATOM 753 C C . ILE A 1 96 ? 13.716 -5.535 -5.288 1.00 83.31 96 ILE A C 1
ATOM 755 O O . ILE A 1 96 ? 14.738 -5.827 -4.671 1.00 83.31 96 ILE A O 1
ATOM 759 N N . ILE A 1 97 ? 12.689 -6.382 -5.416 1.00 80.19 97 ILE A N 1
ATOM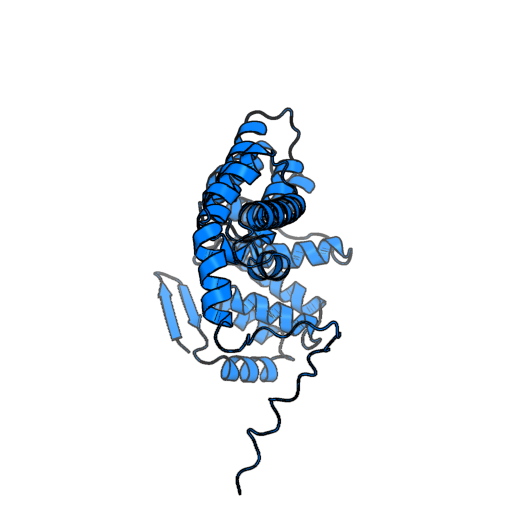 760 C CA . ILE A 1 97 ? 12.682 -7.730 -4.824 1.00 80.19 97 ILE A CA 1
ATOM 761 C C . ILE A 1 97 ? 13.901 -8.538 -5.299 1.00 80.19 97 ILE A C 1
ATOM 763 O O . ILE A 1 97 ? 14.638 -9.092 -4.492 1.00 80.19 97 ILE A O 1
ATOM 767 N N . GLU A 1 98 ? 14.174 -8.526 -6.602 1.00 72.94 98 GLU A N 1
ATOM 768 C CA . GLU A 1 98 ? 15.280 -9.279 -7.206 1.00 72.94 98 GLU A CA 1
ATOM 769 C C . GLU A 1 98 ? 16.669 -8.734 -6.821 1.00 72.94 98 GLU A C 1
ATOM 771 O O . GLU A 1 98 ? 17.639 -9.488 -6.728 1.00 72.94 98 GLU A O 1
ATOM 776 N N . ILE A 1 99 ? 16.783 -7.419 -6.606 1.00 70.69 99 ILE A N 1
ATOM 777 C CA . ILE A 1 99 ? 18.013 -6.779 -6.118 1.00 70.69 99 ILE A CA 1
ATOM 778 C C . ILE A 1 99 ? 18.284 -7.196 -4.673 1.00 70.69 99 ILE A C 1
ATOM 780 O O . ILE A 1 99 ? 19.415 -7.554 -4.343 1.00 70.69 99 ILE A O 1
ATOM 784 N N . ASN A 1 100 ? 17.251 -7.183 -3.829 1.00 69.75 100 ASN A N 1
ATOM 785 C CA . ASN A 1 100 ? 17.357 -7.560 -2.421 1.00 69.75 100 ASN A CA 1
ATOM 786 C C . ASN A 1 100 ? 17.724 -9.039 -2.239 1.00 69.75 100 ASN A C 1
ATOM 788 O O . ASN A 1 100 ? 18.437 -9.375 -1.293 1.00 69.75 100 ASN A O 1
ATOM 792 N N . ASP A 1 101 ? 17.337 -9.898 -3.183 1.00 72.69 101 ASP A N 1
ATOM 793 C CA . ASP A 1 101 ? 17.757 -11.303 -3.225 1.00 72.69 101 ASP A CA 1
ATOM 794 C C . ASP A 1 101 ? 19.238 -11.484 -3.643 1.00 72.69 101 ASP A C 1
ATOM 796 O O . ASP A 1 101 ? 19.776 -12.592 -3.611 1.00 72.69 101 ASP A O 1
ATOM 800 N N . GLY A 1 102 ? 19.945 -10.394 -3.974 1.00 60.97 102 GLY A N 1
ATOM 801 C CA . GLY A 1 102 ? 21.384 -10.376 -4.254 1.00 60.97 102 GLY A CA 1
ATOM 802 C C . GLY A 1 102 ? 21.761 -10.906 -5.637 1.00 60.97 102 GLY A C 1
ATOM 803 O O . GLY A 1 102 ? 22.928 -11.213 -5.893 1.00 60.97 102 GLY A O 1
ATOM 804 N N . GLU A 1 103 ? 20.788 -11.037 -6.536 1.00 57.22 103 GLU A N 1
ATOM 805 C CA . GLU A 1 103 ? 20.952 -11.775 -7.789 1.00 57.22 103 GLU A CA 1
ATOM 806 C C . GLU A 1 103 ? 21.299 -10.887 -8.991 1.00 57.22 103 GLU A C 1
ATOM 808 O O . GLU A 1 103 ? 21.677 -11.405 -10.044 1.00 57.22 103 GLU A O 1
ATOM 813 N N . ILE A 1 104 ? 21.219 -9.555 -8.862 1.00 58.19 104 ILE A N 1
ATOM 814 C CA . ILE A 1 104 ? 21.411 -8.622 -9.983 1.00 58.19 104 ILE A CA 1
ATOM 815 C C . ILE A 1 104 ? 22.184 -7.368 -9.553 1.00 58.19 104 ILE A C 1
ATOM 817 O O . ILE A 1 104 ? 21.909 -6.768 -8.519 1.00 58.19 104 ILE A O 1
ATOM 821 N N . ILE A 1 105 ? 23.127 -6.931 -10.398 1.00 51.47 105 ILE A N 1
ATOM 822 C CA . ILE A 1 105 ? 23.766 -5.609 -10.306 1.00 51.47 105 ILE A CA 1
ATOM 823 C C . ILE A 1 105 ? 22.883 -4.592 -11.041 1.00 51.47 105 ILE A C 1
ATOM 825 O O . ILE A 1 105 ? 22.555 -4.787 -12.213 1.00 51.47 105 ILE A O 1
ATOM 829 N N . PHE A 1 106 ? 22.520 -3.512 -10.349 1.00 54.44 106 PHE A N 1
ATOM 830 C CA . PHE A 1 106 ? 21.638 -2.446 -10.828 1.00 54.44 106 PHE A CA 1
ATOM 831 C C . PHE A 1 106 ? 22.127 -1.838 -12.159 1.00 54.44 106 PHE A C 1
ATOM 833 O O . PHE A 1 106 ? 23.249 -1.337 -12.243 1.00 54.44 106 PHE A O 1
ATOM 840 N N . GLN A 1 107 ? 21.303 -1.882 -13.213 1.00 52.69 107 GLN A N 1
ATOM 841 C CA . GLN A 1 107 ? 21.572 -1.222 -14.499 1.00 52.69 107 GLN A CA 1
ATOM 842 C C . GLN A 1 107 ? 20.279 -0.581 -15.038 1.00 52.69 107 GLN A C 1
ATOM 844 O O . GLN A 1 107 ? 19.296 -1.283 -15.280 1.00 52.69 107 GLN A O 1
ATOM 849 N N . GLY A 1 108 ? 20.277 0.746 -15.218 1.00 58.22 108 GLY A N 1
ATOM 850 C CA . GLY A 1 108 ? 19.189 1.525 -15.836 1.00 58.22 108 GLY A CA 1
ATOM 851 C C . GLY A 1 108 ? 18.961 2.900 -15.187 1.00 58.22 108 GLY A C 1
ATOM 852 O O . GLY A 1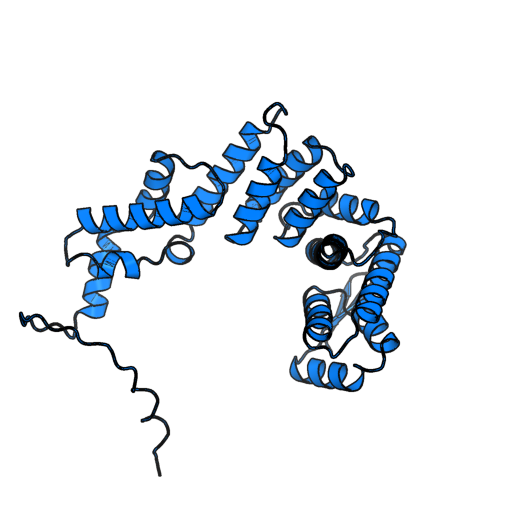 108 ? 19.289 3.086 -14.019 1.00 58.22 108 GLY A O 1
ATOM 853 N N . ASP A 1 109 ? 18.373 3.843 -15.934 1.00 64.38 109 ASP A N 1
ATOM 854 C CA . ASP A 1 109 ? 17.991 5.191 -15.463 1.00 64.38 109 ASP A CA 1
ATOM 855 C C . ASP A 1 109 ? 16.641 5.155 -14.711 1.00 64.38 109 ASP A C 1
ATOM 857 O O . ASP A 1 109 ? 15.637 5.735 -15.130 1.00 64.38 109 ASP A O 1
ATOM 861 N N . TRP A 1 110 ? 16.595 4.419 -13.597 1.00 77.31 110 TRP A N 1
ATOM 862 C CA . TRP A 1 110 ? 15.389 4.260 -12.766 1.00 77.31 110 TRP A CA 1
ATOM 863 C C . TRP A 1 110 ? 15.002 5.535 -12.012 1.00 77.31 110 TRP A C 1
ATOM 865 O O . TRP A 1 110 ? 13.841 5.679 -11.629 1.00 77.31 110 TRP A O 1
ATOM 875 N N . SER A 1 111 ? 15.919 6.498 -11.882 1.00 85.62 111 SER A N 1
ATOM 876 C CA . SER A 1 111 ? 15.618 7.833 -11.358 1.00 85.62 111 SER A CA 1
ATOM 877 C C . SER A 1 111 ? 14.472 8.487 -12.147 1.00 85.62 111 SER A C 1
ATOM 879 O O . SER A 1 111 ? 13.599 9.104 -11.549 1.00 85.62 111 SER A O 1
ATOM 881 N N . CYS A 1 112 ? 14.358 8.232 -13.461 1.00 91.06 112 CYS A N 1
ATOM 882 C CA . CYS A 1 112 ? 13.219 8.701 -14.258 1.00 91.06 112 CYS A CA 1
ATOM 883 C C . CYS A 1 112 ? 11.876 8.086 -13.824 1.00 91.06 112 CYS A C 1
ATOM 885 O O . CYS A 1 112 ? 10.848 8.756 -13.893 1.00 91.06 112 CYS A O 1
ATOM 887 N N . ALA A 1 113 ? 11.866 6.821 -13.391 1.00 92.81 113 ALA A N 1
ATOM 888 C CA . ALA A 1 113 ? 10.656 6.160 -12.903 1.00 92.81 113 ALA A CA 1
ATOM 889 C C . ALA A 1 113 ? 10.263 6.672 -11.509 1.00 92.81 113 ALA A C 1
ATOM 891 O O . ALA A 1 113 ? 9.083 6.897 -11.252 1.00 92.81 113 ALA A O 1
ATOM 892 N N . ILE A 1 114 ? 11.245 6.913 -10.635 1.00 94.56 114 ILE A N 1
ATOM 893 C CA . ILE A 1 114 ? 11.024 7.517 -9.313 1.00 94.56 114 ILE A CA 1
ATOM 894 C C . ILE A 1 114 ? 10.470 8.937 -9.465 1.00 94.56 114 ILE A C 1
ATOM 896 O O . ILE A 1 114 ? 9.445 9.259 -8.865 1.00 94.56 114 ILE A O 1
ATOM 900 N N . ASP A 1 115 ? 11.079 9.756 -10.326 1.00 94.69 115 ASP A N 1
ATOM 901 C CA . ASP A 1 115 ? 10.597 11.103 -10.642 1.00 94.69 115 ASP A CA 1
ATOM 902 C C . ASP A 1 115 ? 9.165 11.068 -11.186 1.00 94.69 115 ASP A C 1
ATOM 904 O O . ASP A 1 115 ? 8.317 11.863 -10.778 1.00 94.69 115 ASP A O 1
ATOM 908 N N . PHE A 1 116 ? 8.866 10.116 -12.076 1.00 95.56 116 PHE A N 1
ATOM 909 C CA . PHE A 1 116 ? 7.516 9.925 -12.594 1.00 95.56 116 PHE A CA 1
ATOM 910 C C . PHE A 1 116 ? 6.509 9.619 -11.477 1.00 95.56 116 PHE A C 1
ATOM 912 O O . PHE A 1 116 ? 5.451 10.252 -11.442 1.00 95.56 116 PHE A O 1
ATOM 919 N N . ILE A 1 117 ? 6.834 8.707 -10.554 1.00 96.62 117 ILE A N 1
ATOM 920 C CA . ILE A 1 117 ? 5.966 8.351 -9.420 1.00 96.62 117 ILE A CA 1
ATOM 921 C C . ILE A 1 117 ? 5.754 9.566 -8.506 1.00 96.62 117 ILE A C 1
ATOM 923 O O . ILE A 1 117 ? 4.611 9.913 -8.218 1.00 96.62 117 ILE A O 1
ATOM 927 N N . LEU A 1 118 ? 6.824 10.266 -8.114 1.00 96.06 118 LEU A N 1
ATOM 928 C CA . LEU A 1 118 ? 6.741 11.452 -7.251 1.00 96.06 118 LEU A CA 1
ATOM 929 C C . LEU A 1 118 ? 5.877 12.574 -7.850 1.00 96.06 118 LEU A C 1
ATOM 931 O O . LEU A 1 118 ? 5.218 13.310 -7.113 1.00 96.06 118 LEU A O 1
ATOM 935 N N . LEU A 1 119 ? 5.899 12.727 -9.176 1.00 94.62 119 LEU A N 1
ATOM 936 C CA . LEU A 1 119 ? 5.170 13.784 -9.879 1.00 94.62 119 LEU A CA 1
ATOM 937 C C . LEU A 1 119 ? 3.712 13.430 -10.186 1.00 94.62 119 LEU A C 1
ATOM 939 O O . LEU A 1 119 ? 2.886 14.338 -10.226 1.00 94.62 119 LEU A O 1
ATOM 943 N N . ASN A 1 120 ? 3.396 12.154 -10.434 1.00 94.56 120 ASN A N 1
ATOM 944 C CA . ASN A 1 120 ? 2.102 11.752 -11.001 1.00 94.56 120 ASN A CA 1
ATOM 945 C C . ASN A 1 120 ? 1.233 10.911 -10.061 1.00 94.56 120 ASN A C 1
ATOM 947 O O . ASN A 1 120 ? 0.096 10.621 -10.419 1.00 94.56 120 ASN A O 1
ATOM 951 N N . ALA A 1 121 ? 1.735 10.498 -8.892 1.00 93.00 121 ALA A N 1
ATOM 952 C CA . ALA A 1 121 ? 0.970 9.624 -8.003 1.00 93.00 121 ALA A CA 1
ATOM 953 C C . ALA A 1 121 ? -0.198 10.321 -7.301 1.00 93.00 121 ALA A C 1
ATOM 955 O O . ALA A 1 121 ? -1.014 9.603 -6.762 1.00 93.00 121 ALA A O 1
ATOM 956 N N . ASP A 1 122 ? -0.284 11.656 -7.327 1.00 91.31 122 ASP A N 1
ATOM 957 C CA . ASP A 1 122 ? -1.249 12.516 -6.615 1.00 91.31 122 ASP A CA 1
ATOM 958 C C . ASP A 1 122 ? -2.637 11.877 -6.357 1.00 91.31 122 ASP A C 1
ATOM 960 O O . ASP A 1 122 ? -3.488 11.799 -7.248 1.00 91.31 122 ASP A O 1
ATOM 964 N N . GLY A 1 123 ? -2.850 11.382 -5.130 1.00 89.94 123 GLY A N 1
ATOM 965 C CA . GLY A 1 123 ? -4.096 10.745 -4.681 1.00 89.94 123 GLY A CA 1
ATOM 966 C C . GLY A 1 123 ? -4.379 9.349 -5.256 1.00 89.94 123 GLY A C 1
ATOM 967 O O . GLY A 1 123 ? -5.499 8.856 -5.150 1.00 89.94 123 GLY A O 1
ATOM 968 N N . CYS A 1 124 ? -3.388 8.719 -5.874 1.00 91.31 124 CYS A N 1
ATOM 969 C CA . CYS A 1 124 ? -3.453 7.443 -6.591 1.00 91.31 124 CYS A CA 1
ATOM 970 C C . CYS A 1 124 ? -2.231 6.550 -6.291 1.00 91.31 124 CYS A C 1
ATOM 972 O O . CYS A 1 124 ? -1.914 5.658 -7.087 1.00 91.31 124 CYS A O 1
ATOM 974 N N . ALA A 1 125 ? -1.489 6.811 -5.210 1.00 94.62 125 ALA A N 1
ATOM 975 C CA . ALA A 1 125 ? -0.422 5.914 -4.786 1.00 94.62 125 ALA A CA 1
ATOM 976 C C . ALA A 1 125 ? -1.009 4.575 -4.331 1.00 94.62 125 ALA A C 1
ATOM 978 O O . ALA A 1 125 ? -2.113 4.500 -3.804 1.00 94.62 125 ALA A O 1
ATOM 979 N N . THR A 1 126 ? -0.240 3.517 -4.541 1.00 95.06 126 THR A N 1
ATOM 980 C CA . THR A 1 126 ? -0.576 2.158 -4.104 1.00 95.06 126 THR A CA 1
ATOM 981 C C . THR A 1 126 ? 0.477 1.671 -3.122 1.00 95.06 126 THR A C 1
ATOM 983 O O . THR A 1 126 ? 1.530 2.302 -2.978 1.00 95.06 126 THR A O 1
ATOM 986 N N . TYR A 1 127 ? 0.245 0.512 -2.506 1.00 95.44 127 TYR A N 1
ATOM 987 C CA . TYR A 1 127 ? 1.260 -0.205 -1.727 1.00 95.44 127 TYR A CA 1
ATOM 988 C C . TYR A 1 127 ? 2.630 -0.225 -2.431 1.00 95.44 127 TYR A C 1
ATOM 990 O O . TYR A 1 127 ? 3.637 0.187 -1.851 1.00 95.44 127 TYR A O 1
ATOM 998 N N . ASP A 1 128 ? 2.653 -0.603 -3.714 1.00 95.62 128 ASP A N 1
ATOM 999 C CA . ASP A 1 128 ? 3.883 -0.688 -4.506 1.00 95.62 128 ASP A CA 1
ATOM 1000 C C . ASP A 1 128 ? 4.584 0.672 -4.612 1.00 95.62 128 ASP A C 1
ATOM 1002 O O . ASP A 1 128 ? 5.812 0.754 -4.589 1.00 95.62 128 ASP A O 1
ATOM 1006 N N . SER A 1 129 ? 3.814 1.760 -4.716 1.00 96.81 129 SER A N 1
ATOM 1007 C CA . SER A 1 129 ? 4.353 3.118 -4.778 1.00 96.81 129 SER A CA 1
ATOM 1008 C C . SER A 1 129 ? 5.086 3.478 -3.488 1.00 96.81 129 SER A C 1
ATOM 1010 O O . SER A 1 129 ? 6.212 3.965 -3.559 1.00 96.81 129 SER A O 1
ATOM 1012 N N . PHE A 1 130 ? 4.501 3.197 -2.320 1.00 97.19 130 PHE A N 1
ATOM 1013 C CA . PHE A 1 130 ? 5.144 3.469 -1.030 1.00 97.19 130 PHE A CA 1
ATOM 1014 C C . PHE A 1 130 ? 6.444 2.674 -0.859 1.00 97.19 130 PHE A C 1
ATOM 1016 O O . PHE A 1 130 ? 7.461 3.258 -0.486 1.00 97.19 130 PHE A O 1
ATOM 1023 N N . VAL A 1 131 ? 6.447 1.385 -1.217 1.00 95.69 131 VAL A N 1
ATOM 1024 C CA . VAL A 1 131 ? 7.646 0.531 -1.132 1.00 95.69 131 VAL A CA 1
ATOM 1025 C C . VAL A 1 131 ? 8.760 1.023 -2.063 1.00 95.69 131 VAL A C 1
ATOM 1027 O O . VAL A 1 131 ? 9.927 1.061 -1.675 1.00 95.69 131 VAL A O 1
ATOM 1030 N N . VAL A 1 132 ? 8.423 1.439 -3.288 1.00 95.56 132 VAL A N 1
ATOM 1031 C CA . VAL A 1 132 ? 9.412 1.976 -4.240 1.00 95.56 132 VAL A CA 1
ATOM 1032 C C . VAL A 1 132 ? 10.026 3.282 -3.736 1.00 95.56 132 VAL A C 1
ATOM 1034 O O . VAL A 1 132 ? 11.234 3.476 -3.867 1.00 95.56 132 VAL A O 1
ATOM 1037 N N . ILE A 1 133 ? 9.220 4.172 -3.151 1.00 96.94 133 ILE A N 1
ATOM 1038 C CA . ILE A 1 133 ? 9.706 5.436 -2.585 1.00 96.94 133 ILE A CA 1
ATOM 1039 C C . ILE A 1 133 ? 10.570 5.190 -1.339 1.00 96.94 133 ILE A C 1
ATOM 1041 O O . ILE A 1 133 ? 11.600 5.843 -1.179 1.00 96.94 133 ILE A O 1
ATOM 1045 N N . GLU A 1 134 ? 10.221 4.217 -0.497 1.00 95.75 134 GLU A N 1
ATOM 1046 C CA . GLU A 1 134 ? 11.046 3.822 0.652 1.00 95.75 134 GLU A CA 1
ATOM 1047 C C . GLU A 1 134 ? 12.409 3.286 0.207 1.00 95.75 134 GLU A C 1
ATOM 1049 O O . GLU A 1 134 ? 13.450 3.721 0.705 1.00 95.75 134 GLU A O 1
ATOM 1054 N N . TRP A 1 135 ? 12.417 2.408 -0.797 1.00 93.75 135 TRP A N 1
ATOM 1055 C CA . TRP A 1 135 ? 13.655 1.913 -1.388 1.00 93.75 135 TRP A CA 1
ATOM 1056 C C . TRP A 1 135 ? 14.496 3.054 -1.983 1.00 93.75 135 TRP A C 1
ATOM 1058 O O . TRP A 1 135 ? 15.686 3.159 -1.683 1.00 93.75 135 TRP A O 1
ATOM 1068 N N . ALA A 1 136 ? 13.883 3.968 -2.742 1.00 93.56 136 ALA A N 1
ATOM 1069 C CA . ALA A 1 136 ? 14.570 5.123 -3.323 1.00 93.56 136 ALA A CA 1
ATOM 1070 C C . ALA A 1 136 ? 15.194 6.041 -2.256 1.00 93.56 136 ALA A C 1
ATOM 1072 O O . ALA A 1 136 ? 16.277 6.593 -2.468 1.00 93.56 136 ALA A O 1
ATOM 1073 N N . LEU A 1 137 ? 14.540 6.196 -1.099 1.00 95.19 137 LEU A N 1
ATOM 1074 C CA . LEU A 1 137 ? 15.107 6.918 0.039 1.00 95.19 137 LEU A CA 1
ATOM 1075 C C . LEU A 1 137 ? 16.342 6.191 0.589 1.00 95.19 137 LEU A C 1
ATOM 1077 O O . LEU A 1 137 ? 17.355 6.834 0.865 1.00 95.19 137 LEU A O 1
ATOM 1081 N N . SER A 1 138 ? 16.270 4.863 0.729 1.00 92.19 138 SER A N 1
ATOM 1082 C CA . SER A 1 138 ? 17.365 4.048 1.274 1.00 92.19 138 SER A CA 1
ATOM 1083 C C . SER A 1 138 ? 18.628 4.067 0.404 1.00 92.19 138 SER A C 1
ATOM 1085 O O . SER A 1 138 ? 19.739 4.078 0.936 1.00 92.19 138 SER A O 1
ATOM 1087 N N . GLU A 1 139 ? 18.463 4.176 -0.916 1.00 89.38 139 GLU A N 1
ATOM 1088 C CA . GLU A 1 139 ? 19.562 4.320 -1.881 1.00 89.38 139 GLU A CA 1
ATOM 1089 C C . GLU A 1 139 ? 20.071 5.768 -2.007 1.00 89.38 139 GLU A C 1
ATOM 1091 O O . GLU A 1 139 ? 21.087 6.027 -2.651 1.00 89.38 139 GLU A O 1
ATOM 1096 N N . GLY A 1 140 ? 19.397 6.735 -1.373 1.00 90.25 140 GLY A N 1
ATOM 1097 C CA . GLY A 1 140 ? 19.764 8.151 -1.432 1.00 90.25 140 GLY A CA 1
ATOM 1098 C C . GLY A 1 140 ? 19.412 8.844 -2.753 1.00 90.25 140 GLY A C 1
ATOM 1099 O O . GLY A 1 140 ? 19.939 9.923 -3.025 1.00 90.25 140 GLY A O 1
ATOM 1100 N N . GLU A 1 141 ? 18.519 8.257 -3.555 1.00 90.81 141 GLU A N 1
ATOM 1101 C CA . GLU A 1 141 ? 18.031 8.833 -4.818 1.00 90.81 141 GLU A CA 1
ATOM 1102 C C . GLU A 1 141 ? 17.074 10.011 -4.579 1.00 90.81 141 GLU A C 1
ATOM 1104 O O . GLU A 1 141 ? 16.971 10.922 -5.400 1.00 90.81 141 GLU A O 1
ATOM 1109 N N . ILE A 1 142 ? 16.384 10.018 -3.435 1.00 95.19 142 ILE A N 1
ATOM 1110 C CA . ILE A 1 142 ? 15.431 11.066 -3.057 1.00 95.19 142 ILE A CA 1
ATOM 1111 C C . ILE A 1 142 ? 15.721 11.613 -1.661 1.00 95.19 142 ILE A C 1
ATOM 1113 O O . ILE A 1 142 ? 16.322 10.964 -0.807 1.00 95.19 142 ILE A O 1
ATOM 1117 N N . SER A 1 143 ? 15.275 12.842 -1.416 1.00 95.88 143 SER A N 1
ATOM 1118 C CA . SER A 1 143 ? 15.414 13.492 -0.115 1.00 95.88 143 SER A CA 1
ATOM 1119 C C . SER A 1 143 ? 14.273 13.144 0.843 1.00 95.88 143 SER A C 1
ATOM 1121 O O . SER A 1 143 ? 13.130 12.953 0.435 1.00 95.88 143 SER A O 1
ATOM 1123 N N . ASN A 1 144 ? 14.560 13.210 2.146 1.00 96.94 144 ASN A N 1
ATOM 1124 C CA . ASN A 1 144 ? 13.559 13.123 3.217 1.00 96.94 144 ASN A CA 1
ATOM 1125 C C . ASN A 1 144 ? 12.351 14.047 2.995 1.00 96.94 144 ASN A C 1
ATOM 1127 O O . ASN A 1 144 ? 11.222 13.681 3.293 1.00 96.94 144 ASN A O 1
ATOM 1131 N N . LYS A 1 145 ? 12.583 15.250 2.456 1.00 96.00 145 LYS A N 1
ATOM 1132 C CA . LYS A 1 145 ? 11.507 16.199 2.170 1.00 96.00 145 LYS A CA 1
ATOM 1133 C C . LYS A 1 145 ? 10.576 15.683 1.071 1.00 96.00 145 LYS A C 1
ATOM 1135 O O . LYS A 1 145 ? 9.369 15.756 1.232 1.00 96.00 145 LYS A O 1
ATOM 1140 N N . GLN A 1 146 ? 11.127 15.137 -0.015 1.00 96.31 146 GLN A N 1
ATOM 1141 C CA . GLN A 1 146 ? 10.316 14.566 -1.098 1.00 96.31 146 GLN A CA 1
ATOM 1142 C C . GLN A 1 146 ? 9.456 13.398 -0.612 1.00 96.31 146 GLN A C 1
ATOM 1144 O O . GLN A 1 146 ? 8.347 13.231 -1.104 1.00 96.31 146 GLN A O 1
ATOM 1149 N N . VAL A 1 147 ? 9.949 12.623 0.356 1.00 97.19 147 VAL A N 1
ATOM 1150 C CA . VAL A 1 147 ? 9.184 11.544 0.989 1.00 97.19 147 VAL A CA 1
ATOM 1151 C C . VAL A 1 147 ? 7.989 12.084 1.768 1.00 97.19 147 VAL A C 1
ATOM 1153 O O . VAL A 1 147 ? 6.875 11.613 1.563 1.00 97.19 147 VAL A O 1
ATOM 1156 N N . LEU A 1 148 ? 8.196 13.091 2.619 1.00 97.25 148 LEU A N 1
ATOM 1157 C CA . LEU A 1 148 ? 7.102 13.705 3.377 1.00 97.25 148 LEU A CA 1
ATOM 1158 C C . LEU A 1 148 ? 6.082 14.378 2.442 1.00 97.25 148 LEU A C 1
ATOM 1160 O O . LEU A 1 148 ? 4.891 14.117 2.560 1.00 97.25 148 LEU A O 1
ATOM 1164 N N . ASP A 1 149 ? 6.542 15.134 1.439 1.00 96.56 149 ASP A N 1
ATOM 1165 C CA . ASP A 1 149 ? 5.667 15.740 0.423 1.00 96.56 149 ASP A CA 1
ATOM 1166 C C . ASP A 1 149 ? 4.881 14.667 -0.369 1.00 96.56 149 ASP A C 1
ATOM 1168 O O . ASP A 1 149 ? 3.763 14.909 -0.824 1.00 96.56 149 ASP A O 1
ATOM 1172 N N . PHE A 1 150 ? 5.470 13.484 -0.587 1.00 97.50 150 PHE A N 1
ATOM 1173 C CA . PHE A 1 150 ? 4.811 12.363 -1.257 1.00 97.50 150 PHE A CA 1
ATOM 1174 C C . PHE A 1 150 ? 3.722 11.739 -0.382 1.00 97.50 150 PHE A C 1
ATOM 1176 O O . PHE A 1 150 ? 2.629 11.482 -0.884 1.00 97.50 150 PHE A O 1
ATOM 1183 N N . VAL A 1 151 ? 3.999 11.514 0.904 1.00 96.94 151 VAL A N 1
ATOM 1184 C CA . VAL A 1 151 ? 3.024 10.978 1.863 1.00 96.94 151 VAL A CA 1
ATOM 1185 C C . VAL A 1 151 ? 1.839 11.929 2.007 1.00 96.94 151 VAL A C 1
ATOM 1187 O O . VAL A 1 151 ? 0.702 11.493 1.855 1.00 96.94 151 VAL A O 1
ATOM 1190 N N . GLU A 1 152 ? 2.094 13.223 2.209 1.00 96.50 152 GLU A N 1
ATOM 1191 C CA . GLU A 1 152 ? 1.053 14.246 2.357 1.00 96.50 152 GLU A CA 1
ATOM 1192 C C . GLU A 1 152 ? 0.061 14.232 1.182 1.00 96.50 152 GLU A C 1
ATOM 1194 O O . GLU A 1 152 ? -1.153 14.207 1.383 1.00 96.50 152 GLU A O 1
ATOM 1199 N N . LYS A 1 153 ? 0.566 14.167 -0.057 1.00 96.56 153 LYS A N 1
ATOM 1200 C CA . LYS A 1 153 ? -0.267 14.135 -1.275 1.00 96.56 153 LYS A CA 1
ATOM 1201 C C . LYS A 1 153 ? -1.073 12.852 -1.445 1.00 96.56 153 LYS A C 1
ATOM 1203 O O . LYS A 1 153 ? -2.063 12.839 -2.172 1.00 96.56 153 LYS A O 1
ATOM 1208 N N . ASN A 1 154 ? -0.625 11.758 -0.840 1.00 97.19 154 ASN A N 1
ATOM 1209 C CA . ASN A 1 154 ? -1.148 10.426 -1.124 1.00 97.19 154 ASN A CA 1
ATOM 1210 C C . ASN A 1 154 ? -1.832 9.760 0.065 1.00 97.19 154 ASN A C 1
ATOM 1212 O O . ASN A 1 154 ? -2.367 8.666 -0.100 1.00 97.19 154 ASN A O 1
ATOM 1216 N N . VAL A 1 155 ? -1.887 10.402 1.234 1.00 96.31 155 VAL A N 1
ATOM 1217 C CA . VAL A 1 155 ? -2.530 9.819 2.419 1.00 96.31 155 VAL A CA 1
ATOM 1218 C C . VAL A 1 155 ? -3.966 9.378 2.126 1.00 96.31 155 VAL A C 1
ATOM 1220 O O . VAL A 1 155 ? -4.346 8.267 2.468 1.00 96.31 155 VAL A O 1
ATOM 1223 N N . CYS A 1 156 ? -4.718 10.182 1.367 1.00 94.19 156 CYS A N 1
ATOM 1224 C CA . CYS A 1 156 ? -6.117 9.917 1.037 1.00 94.19 156 CYS A CA 1
ATOM 1225 C C . CYS A 1 156 ? -6.324 8.682 0.145 1.00 94.19 156 CYS A C 1
ATOM 1227 O O . CYS A 1 156 ? -7.453 8.221 0.012 1.00 94.19 156 CYS A O 1
ATOM 1229 N N . SER A 1 157 ? -5.264 8.179 -0.497 1.00 93.00 157 SER A N 1
ATOM 1230 C CA . SER A 1 157 ? -5.317 6.980 -1.346 1.00 93.00 157 SER A CA 1
ATOM 1231 C C . SER A 1 157 ? -5.104 5.676 -0.578 1.00 93.00 157 SER A C 1
ATOM 1233 O O . SER A 1 157 ? -5.366 4.608 -1.118 1.00 93.00 157 SER A O 1
ATOM 1235 N N . ILE A 1 158 ? -4.674 5.758 0.684 1.00 95.50 158 ILE A N 1
ATOM 1236 C CA . ILE A 1 158 ? -4.443 4.598 1.545 1.00 95.50 158 ILE A CA 1
ATOM 1237 C C . ILE A 1 158 ? -5.794 3.991 1.933 1.00 95.50 158 ILE A C 1
ATOM 1239 O O . ILE A 1 158 ? -6.591 4.648 2.606 1.00 95.50 158 ILE A O 1
ATOM 1243 N N . GLY A 1 159 ? -6.034 2.740 1.535 1.00 92.88 159 GLY A N 1
ATOM 1244 C CA . GLY A 1 159 ? -7.285 2.027 1.813 1.00 92.88 159 GLY A CA 1
ATOM 1245 C C . GLY A 1 159 ? -7.111 0.686 2.525 1.00 92.88 159 GLY A C 1
ATOM 1246 O O . GLY A 1 159 ? -8.074 0.170 3.081 1.00 92.88 159 GLY A O 1
ATOM 1247 N N . SER A 1 160 ? -5.904 0.119 2.533 1.00 92.56 160 SER A N 1
ATOM 1248 C CA . SER A 1 160 ? -5.638 -1.214 3.087 1.00 92.56 160 SER A CA 1
ATOM 1249 C C . SER A 1 160 ? -4.604 -1.210 4.213 1.00 92.56 160 SER A C 1
ATOM 1251 O O . SER A 1 160 ? -3.738 -0.341 4.288 1.00 92.56 160 SER A O 1
ATOM 1253 N N . ASP A 1 161 ? -4.646 -2.241 5.059 1.00 93.69 161 ASP A N 1
ATOM 1254 C CA . ASP A 1 161 ? -3.634 -2.506 6.090 1.00 93.69 161 ASP A CA 1
ATOM 1255 C C . ASP A 1 161 ? -2.193 -2.431 5.558 1.00 93.69 161 ASP A C 1
ATOM 1257 O O . ASP A 1 161 ? -1.314 -1.860 6.204 1.00 93.69 161 ASP A O 1
ATOM 1261 N N . ASP A 1 162 ? -1.940 -3.031 4.393 1.00 94.19 162 ASP A N 1
ATOM 1262 C CA . ASP A 1 162 ? -0.599 -3.105 3.815 1.00 94.19 162 ASP A CA 1
ATOM 1263 C C . ASP A 1 162 ? -0.110 -1.728 3.363 1.00 94.19 162 ASP A C 1
ATOM 1265 O O . ASP A 1 162 ? 1.054 -1.386 3.578 1.00 94.19 162 ASP A O 1
ATOM 1269 N N . GLU A 1 163 ? -1.000 -0.898 2.819 1.00 95.75 163 GLU A N 1
ATOM 1270 C CA . GLU A 1 163 ? -0.699 0.493 2.473 1.00 95.75 163 GLU A CA 1
ATOM 1271 C C . GLU A 1 163 ? -0.447 1.346 3.713 1.00 95.75 163 GLU A C 1
ATOM 1273 O O . GLU A 1 163 ? 0.501 2.131 3.721 1.00 95.75 163 GLU A O 1
ATOM 1278 N N . ILE A 1 164 ? -1.229 1.160 4.783 1.00 96.50 164 ILE A N 1
ATOM 1279 C CA . ILE A 1 164 ? -1.005 1.859 6.055 1.00 96.50 164 ILE A CA 1
ATOM 1280 C C . ILE A 1 164 ? 0.379 1.503 6.607 1.00 96.50 164 ILE A C 1
ATOM 1282 O O . ILE A 1 164 ? 1.146 2.392 6.984 1.00 96.50 164 ILE A O 1
ATOM 1286 N N . ARG A 1 165 ? 0.730 0.210 6.626 1.00 96.50 165 ARG A N 1
ATOM 1287 C CA . ARG A 1 165 ? 2.044 -0.251 7.098 1.00 96.50 165 ARG A CA 1
ATOM 1288 C C . ARG A 1 165 ? 3.176 0.289 6.230 1.00 96.50 165 ARG A C 1
ATOM 1290 O O . ARG A 1 165 ? 4.183 0.726 6.782 1.00 96.50 165 ARG A O 1
ATOM 1297 N N . ALA A 1 166 ? 3.016 0.283 4.906 1.00 96.25 166 ALA A N 1
ATOM 1298 C CA . ALA A 1 166 ? 4.020 0.799 3.979 1.00 96.25 166 ALA A CA 1
ATOM 1299 C C . ALA A 1 166 ? 4.222 2.313 4.147 1.00 96.25 166 ALA A C 1
ATOM 1301 O O . ALA A 1 166 ? 5.356 2.772 4.268 1.00 96.25 166 ALA A O 1
ATOM 1302 N N . ALA A 1 167 ? 3.138 3.087 4.246 1.00 97.06 167 ALA A N 1
ATOM 1303 C CA . ALA A 1 167 ? 3.208 4.521 4.509 1.00 97.06 167 ALA A CA 1
ATOM 1304 C C . ALA A 1 167 ? 3.842 4.818 5.878 1.00 97.06 167 ALA A C 1
ATOM 1306 O O . ALA A 1 167 ? 4.698 5.696 5.987 1.00 97.06 167 ALA A O 1
ATOM 1307 N N . SER A 1 168 ? 3.488 4.055 6.917 1.00 96.44 168 SER A N 1
ATOM 1308 C CA . SER A 1 168 ? 4.081 4.217 8.247 1.00 96.44 168 SER A CA 1
ATOM 1309 C C . SER A 1 168 ? 5.579 3.890 8.271 1.00 96.44 168 SER A C 1
ATOM 1311 O O . SER A 1 168 ? 6.372 4.634 8.859 1.00 96.44 168 SER A O 1
ATOM 1313 N N . SER A 1 169 ? 5.986 2.808 7.599 1.00 95.81 169 SER A N 1
ATOM 1314 C CA . SER A 1 169 ? 7.399 2.432 7.446 1.00 95.81 169 SER A CA 1
ATOM 1315 C C . SER A 1 169 ? 8.184 3.529 6.727 1.00 95.81 169 SER A C 1
ATOM 1317 O O . SER A 1 169 ? 9.229 3.974 7.209 1.00 95.81 169 SER A O 1
ATOM 1319 N N . LEU A 1 170 ? 7.615 4.063 5.642 1.00 96.56 170 LEU A N 1
ATOM 1320 C CA . LEU A 1 170 ? 8.208 5.148 4.873 1.00 96.56 170 LEU A CA 1
ATOM 1321 C C . LEU A 1 170 ? 8.419 6.414 5.718 1.00 96.56 170 LEU A C 1
ATOM 1323 O O . LEU A 1 170 ? 9.513 6.980 5.703 1.00 96.56 170 LEU A O 1
ATOM 1327 N N . ILE A 1 171 ? 7.410 6.849 6.485 1.00 96.50 171 ILE A N 1
ATOM 1328 C CA . ILE A 1 171 ? 7.552 8.005 7.387 1.00 96.50 171 ILE A CA 1
ATOM 1329 C C . ILE A 1 171 ? 8.620 7.718 8.445 1.00 96.50 171 ILE A C 1
ATOM 1331 O O . ILE A 1 171 ? 9.475 8.563 8.697 1.00 96.50 171 ILE A O 1
ATOM 1335 N N . SER A 1 172 ? 8.612 6.522 9.037 1.00 94.94 172 SER A N 1
ATOM 1336 C CA . SER A 1 172 ? 9.557 6.124 10.090 1.00 94.94 172 SER A CA 1
ATOM 1337 C C . SER A 1 172 ? 11.014 6.074 9.613 1.00 94.94 172 SER A C 1
ATOM 1339 O O . SER A 1 172 ? 11.933 6.228 10.421 1.00 94.94 172 SER A O 1
ATOM 1341 N N . SER A 1 173 ? 11.234 5.898 8.308 1.00 95.06 173 SER A N 1
ATOM 1342 C CA . SER A 1 173 ? 12.554 5.969 7.673 1.00 95.06 173 SER A CA 1
ATOM 1343 C C . SER A 1 173 ? 13.106 7.402 7.575 1.00 95.06 173 SER A C 1
ATOM 1345 O O . SER A 1 173 ? 14.308 7.591 7.369 1.00 95.06 173 SER A O 1
ATOM 1347 N N . VAL A 1 174 ? 12.268 8.426 7.773 1.00 95.88 174 VAL A N 1
ATOM 1348 C CA . VAL A 1 174 ? 12.677 9.836 7.800 1.00 95.88 174 VAL A CA 1
ATOM 1349 C C . VAL A 1 174 ? 13.114 10.245 9.218 1.00 95.88 174 VAL A C 1
ATOM 1351 O O . VAL A 1 174 ? 12.407 9.979 10.189 1.00 95.88 174 VAL A O 1
ATOM 1354 N N . PRO A 1 175 ? 14.251 10.952 9.394 1.00 95.00 175 PRO A N 1
ATOM 1355 C CA . PRO A 1 175 ? 14.660 11.438 10.708 1.00 95.00 175 PRO A CA 1
ATOM 1356 C C . PRO A 1 175 ? 13.630 12.385 11.337 1.00 95.00 175 PRO A C 1
ATOM 1358 O O . PRO A 1 175 ? 13.207 13.363 10.721 1.00 95.00 175 PRO A O 1
ATOM 1361 N N . THR A 1 176 ? 13.335 12.184 12.623 1.00 93.94 176 THR A N 1
ATOM 1362 C CA . THR A 1 176 ? 12.360 12.989 13.388 1.00 93.94 176 THR A CA 1
ATOM 1363 C C . THR A 1 176 ? 12.721 14.475 13.514 1.00 93.94 176 THR A C 1
ATOM 1365 O O . THR A 1 176 ? 11.894 15.286 13.921 1.00 93.94 176 THR A O 1
ATOM 1368 N N . THR A 1 177 ? 13.959 14.856 13.181 1.00 93.19 177 THR A N 1
ATOM 1369 C CA . THR A 1 177 ? 14.424 16.251 13.187 1.00 93.19 177 THR A CA 1
ATOM 1370 C C . THR A 1 177 ? 14.002 17.040 11.949 1.00 93.19 177 THR A C 1
ATOM 1372 O O . THR A 1 177 ? 14.256 18.242 11.894 1.00 93.19 177 THR A O 1
ATOM 1375 N N . ILE A 1 178 ? 13.445 16.379 10.929 1.00 94.19 178 ILE A N 1
ATOM 1376 C CA . ILE A 1 178 ? 13.003 17.023 9.691 1.00 94.19 178 ILE A CA 1
ATOM 1377 C C . ILE A 1 178 ? 11.692 17.784 9.938 1.00 94.19 178 ILE A C 1
ATOM 1379 O O . ILE A 1 178 ? 10.762 17.284 10.570 1.00 94.19 178 ILE A O 1
ATOM 1383 N N . GLU A 1 179 ? 11.632 19.019 9.441 1.00 90.81 179 GLU A N 1
ATOM 1384 C CA . GLU A 1 179 ? 10.416 19.837 9.442 1.00 90.81 179 GLU A CA 1
ATOM 1385 C C . GLU A 1 179 ? 9.292 19.111 8.679 1.00 90.81 179 GLU A C 1
ATOM 1387 O O . GLU A 1 179 ? 9.563 18.456 7.679 1.00 90.81 179 GLU A O 1
ATOM 1392 N N . ALA A 1 180 ? 8.050 19.203 9.163 1.00 93.00 180 ALA A N 1
ATOM 1393 C CA . ALA A 1 180 ? 6.877 18.451 8.685 1.00 93.00 180 ALA A CA 1
ATOM 1394 C C . ALA A 1 180 ? 6.829 16.941 9.015 1.00 93.00 180 ALA A C 1
ATOM 1396 O O . ALA A 1 180 ? 5.816 16.304 8.725 1.00 93.00 180 ALA A O 1
ATOM 1397 N N . TYR A 1 181 ? 7.839 16.359 9.688 1.00 95.50 181 TYR A N 1
ATOM 1398 C CA . TYR A 1 181 ? 7.778 14.952 10.130 1.00 95.50 181 TYR A CA 1
ATOM 1399 C C . TYR A 1 181 ? 6.554 14.691 11.020 1.00 95.50 181 TYR A C 1
ATOM 1401 O O . TYR A 1 181 ? 5.743 13.815 10.736 1.00 95.50 181 TYR A O 1
ATOM 1409 N N . GLN A 1 182 ? 6.395 15.484 12.086 1.00 95.00 182 GLN A N 1
ATOM 1410 C CA . GLN A 1 182 ? 5.298 15.288 13.037 1.00 95.00 182 GLN A CA 1
ATOM 1411 C C . GLN A 1 182 ? 3.931 15.540 12.392 1.00 95.00 182 GLN A C 1
ATOM 1413 O O . GLN A 1 182 ? 2.975 14.847 12.711 1.00 95.00 182 GLN A O 1
ATOM 1418 N N . GLU A 1 183 ? 3.848 16.508 11.480 1.00 95.94 183 GLU A N 1
ATOM 1419 C CA . GLU A 1 183 ? 2.622 16.811 10.739 1.00 95.94 183 GLU A CA 1
ATOM 1420 C C . GLU A 1 183 ? 2.188 15.623 9.878 1.00 95.94 183 GLU A C 1
ATOM 1422 O O . GLU A 1 183 ? 1.035 15.219 9.953 1.00 95.94 183 GLU A O 1
ATOM 1427 N N . ASN A 1 184 ? 3.121 14.987 9.163 1.00 96.25 184 ASN A N 1
ATOM 1428 C CA . ASN A 1 184 ? 2.835 13.792 8.368 1.00 96.25 184 ASN A CA 1
ATOM 1429 C C . ASN A 1 184 ? 2.433 12.585 9.227 1.00 96.25 184 ASN A C 1
ATOM 1431 O O . ASN A 1 184 ? 1.546 11.828 8.840 1.00 96.25 184 ASN A O 1
ATOM 1435 N N . VAL A 1 185 ? 3.049 12.410 10.403 1.00 95.81 185 VAL A N 1
ATOM 1436 C CA . VAL A 1 185 ? 2.648 11.359 11.354 1.00 95.81 185 VAL A CA 1
ATOM 1437 C C . VAL A 1 185 ? 1.204 11.559 11.813 1.00 95.81 185 VAL A C 1
ATOM 1439 O O . VAL A 1 185 ? 0.433 10.602 11.830 1.00 95.81 185 VAL A O 1
ATOM 1442 N N . GLU A 1 186 ? 0.829 12.780 12.196 1.00 95.94 186 GLU A N 1
ATOM 1443 C CA . GLU A 1 186 ? -0.535 13.068 12.650 1.00 95.94 186 GLU A CA 1
ATOM 1444 C C . GLU A 1 186 ? -1.549 13.002 11.499 1.00 95.94 186 GLU A C 1
ATOM 1446 O O . GLU A 1 186 ? -2.634 12.462 11.683 1.00 95.94 186 GLU A O 1
ATOM 1451 N N . LEU A 1 187 ? -1.169 13.437 10.297 1.00 96.81 187 LEU A N 1
ATOM 1452 C CA . LEU A 1 187 ? -1.981 13.327 9.085 1.00 96.81 187 LEU A CA 1
ATOM 1453 C C . LEU A 1 187 ? -2.262 11.862 8.711 1.00 96.81 187 LEU A C 1
ATOM 1455 O O . LEU A 1 187 ? -3.407 11.514 8.420 1.00 96.81 187 LEU A O 1
ATOM 1459 N N . LEU A 1 188 ? -1.260 10.977 8.792 1.00 96.94 188 LEU A N 1
ATOM 1460 C CA . LEU A 1 188 ? -1.473 9.540 8.596 1.00 96.94 188 LEU A CA 1
ATOM 1461 C C . LEU A 1 188 ? -2.396 8.958 9.676 1.00 96.94 188 LEU A C 1
ATOM 1463 O O . LEU A 1 188 ? -3.303 8.196 9.353 1.00 96.94 188 LEU A O 1
ATOM 1467 N N . LYS A 1 189 ? -2.198 9.317 10.951 1.00 96.50 189 LYS A N 1
ATOM 1468 C CA . LYS A 1 189 ? -3.059 8.845 12.049 1.00 96.50 189 LYS A CA 1
ATOM 1469 C C . LYS A 1 189 ? -4.510 9.256 11.867 1.00 96.50 189 LYS A C 1
ATOM 1471 O O . LYS A 1 189 ? -5.390 8.413 12.009 1.00 96.50 189 LYS A O 1
ATOM 1476 N N . GLU A 1 190 ? -4.751 10.530 11.570 1.00 96.69 190 GLU A N 1
ATOM 1477 C CA . GLU A 1 190 ? -6.095 11.062 11.354 1.00 96.69 190 GLU A CA 1
ATOM 1478 C C . GLU A 1 190 ? -6.784 10.323 10.205 1.00 96.69 190 GLU A C 1
ATOM 1480 O O . GLU A 1 190 ? -7.924 9.882 10.353 1.00 96.69 190 GLU A O 1
ATOM 1485 N N . HIS A 1 191 ? -6.069 10.102 9.097 1.00 96.94 191 HIS A N 1
ATOM 1486 C CA . HIS A 1 191 ? -6.589 9.325 7.975 1.00 96.94 191 HIS A CA 1
ATOM 1487 C C . HIS A 1 191 ? -6.935 7.886 8.369 1.00 96.94 191 HIS A C 1
ATOM 1489 O O . HIS A 1 191 ? -8.029 7.427 8.061 1.00 96.94 191 HIS A O 1
ATOM 1495 N N . VAL A 1 192 ? -6.055 7.184 9.094 1.00 96.56 192 VAL A N 1
ATOM 1496 C CA . VAL A 1 192 ? -6.317 5.804 9.547 1.00 96.56 192 VAL A CA 1
ATOM 1497 C C . VAL A 1 192 ? -7.532 5.736 10.472 1.00 96.56 192 VAL A C 1
ATOM 1499 O O . VAL A 1 192 ? -8.366 4.847 10.316 1.00 96.56 192 VAL A O 1
ATOM 1502 N N . ILE A 1 193 ? -7.667 6.681 11.408 1.00 96.44 193 ILE A N 1
ATOM 1503 C CA . ILE A 1 193 ? -8.828 6.756 12.305 1.00 96.44 193 ILE A CA 1
ATOM 1504 C C . ILE A 1 193 ? -10.110 6.955 11.494 1.00 96.44 193 ILE A C 1
ATOM 1506 O O . ILE A 1 193 ? -11.076 6.224 11.700 1.00 96.44 193 ILE A O 1
ATOM 1510 N N . ASN A 1 194 ? -10.119 7.903 10.553 1.00 96.25 194 ASN A N 1
ATOM 1511 C CA . ASN A 1 194 ? -11.281 8.158 9.700 1.00 96.25 194 ASN A CA 1
ATOM 1512 C C . ASN A 1 194 ? -11.631 6.933 8.844 1.00 96.25 194 ASN A C 1
ATOM 1514 O O . ASN A 1 194 ? -12.789 6.525 8.809 1.00 96.25 194 ASN A O 1
ATOM 1518 N N . LEU A 1 195 ? -10.630 6.295 8.234 1.00 95.44 195 LEU A N 1
ATOM 1519 C CA . LEU A 1 195 ? -10.806 5.095 7.418 1.00 95.44 195 LEU A CA 1
ATOM 1520 C C . LEU A 1 195 ? -11.423 3.939 8.220 1.00 95.44 195 LEU A C 1
ATOM 1522 O O . LEU A 1 195 ? -12.329 3.267 7.724 1.00 95.44 195 LEU A O 1
ATOM 1526 N N . MET A 1 196 ? -10.964 3.727 9.459 1.00 95.06 196 MET A N 1
ATOM 1527 C CA . MET A 1 196 ? -11.523 2.713 10.357 1.00 95.06 196 MET A CA 1
ATOM 1528 C C . MET A 1 196 ? -12.927 3.071 10.848 1.00 95.06 196 MET A C 1
ATOM 1530 O O . MET A 1 196 ? -13.747 2.173 10.992 1.00 95.06 196 MET A O 1
ATOM 1534 N N . CYS A 1 197 ? -13.232 4.345 11.100 1.00 94.75 197 CYS A N 1
ATOM 1535 C CA . CYS A 1 197 ? -14.592 4.770 11.443 1.00 94.75 197 CYS A CA 1
ATOM 1536 C C . CYS A 1 197 ? -15.565 4.515 10.282 1.00 94.75 197 CYS A C 1
ATOM 1538 O O . CYS A 1 197 ? -16.652 3.979 10.492 1.00 94.75 197 CYS A O 1
ATOM 1540 N N . ASP A 1 198 ? -15.160 4.858 9.057 1.00 93.94 198 ASP A N 1
ATOM 1541 C CA . ASP A 1 198 ? -15.996 4.718 7.862 1.00 93.94 198 ASP A CA 1
ATOM 1542 C C . ASP A 1 198 ? -16.204 3.247 7.463 1.00 93.94 198 ASP A C 1
ATOM 1544 O O . ASP A 1 198 ? -17.270 2.890 6.960 1.00 93.94 198 ASP A O 1
ATOM 1548 N N . ASN A 1 199 ? -15.218 2.380 7.728 1.00 92.19 199 ASN A N 1
ATOM 1549 C CA . ASN A 1 199 ? -15.217 0.973 7.309 1.00 92.19 199 ASN A CA 1
ATOM 1550 C C . ASN A 1 199 ? -15.024 0.001 8.486 1.00 92.19 199 ASN A C 1
ATOM 1552 O O . ASN A 1 199 ? -14.359 -1.023 8.358 1.00 92.19 199 ASN A O 1
ATOM 1556 N N . PHE A 1 200 ? -15.609 0.299 9.648 1.00 92.94 200 PHE A N 1
ATOM 1557 C CA . PHE A 1 200 ? -15.337 -0.403 10.912 1.00 92.94 200 PHE A CA 1
ATOM 1558 C C . PHE A 1 200 ? -15.347 -1.937 10.819 1.00 92.94 200 PHE A C 1
ATOM 1560 O O . PHE A 1 200 ? -14.418 -2.598 11.281 1.00 92.94 200 PHE A O 1
ATOM 1567 N N . CYS A 1 201 ? -16.372 -2.506 10.180 1.00 90.00 201 CYS A N 1
ATOM 1568 C CA . CYS A 1 201 ? -16.537 -3.957 10.055 1.00 90.00 201 CYS A CA 1
ATOM 1569 C C . CYS A 1 201 ? -15.545 -4.611 9.076 1.00 90.00 201 CYS A C 1
ATOM 1571 O O . CYS A 1 201 ? -15.392 -5.825 9.111 1.00 90.00 201 CYS A O 1
ATOM 1573 N N . GLU A 1 202 ? -14.882 -3.843 8.207 1.00 89.44 202 GLU A N 1
ATOM 1574 C CA . GLU A 1 202 ? -13.812 -4.363 7.341 1.00 89.44 202 GLU A CA 1
ATOM 1575 C C . GLU A 1 202 ? -12.496 -4.525 8.113 1.00 89.44 202 GLU A C 1
ATOM 1577 O O . GLU A 1 202 ? -11.677 -5.384 7.789 1.00 89.44 202 GLU A O 1
ATOM 1582 N N . PHE A 1 203 ? -12.294 -3.713 9.156 1.00 88.31 203 PHE A N 1
ATOM 1583 C CA . PHE A 1 203 ? -11.083 -3.737 9.976 1.00 88.31 203 PHE A CA 1
ATOM 1584 C C . PHE A 1 203 ? -11.220 -4.595 11.235 1.00 88.31 203 PHE A C 1
ATOM 1586 O O . PHE A 1 203 ? -10.212 -5.116 11.722 1.00 88.31 203 PHE A O 1
ATOM 1593 N N . ILE A 1 204 ? -12.434 -4.699 11.783 1.00 92.94 204 ILE A N 1
ATOM 1594 C CA . ILE A 1 204 ? -12.716 -5.318 13.078 1.00 92.94 204 ILE A CA 1
ATOM 1595 C C . ILE A 1 204 ? -13.742 -6.438 12.912 1.00 92.94 204 ILE A C 1
ATOM 1597 O O . ILE A 1 204 ? -14.902 -6.195 12.583 1.00 92.94 204 ILE A O 1
ATOM 1601 N N . GLU A 1 205 ? -13.332 -7.663 13.244 1.00 91.25 205 GLU A N 1
ATOM 1602 C CA . GLU A 1 205 ? -14.216 -8.830 13.313 1.00 91.25 205 GLU A CA 1
ATOM 1603 C C . GLU A 1 205 ? -15.111 -8.753 14.558 1.00 91.25 205 GLU A C 1
ATOM 1605 O O . GLU A 1 205 ? -14.831 -9.321 15.613 1.00 91.25 205 GLU A O 1
ATOM 1610 N N . VAL A 1 206 ? -16.209 -8.004 14.451 1.00 91.44 206 VAL A N 1
ATOM 1611 C CA . VAL A 1 206 ? -17.137 -7.734 15.565 1.00 91.44 206 VAL A CA 1
ATOM 1612 C C . VAL A 1 206 ? -17.726 -9.025 16.149 1.00 91.44 206 VAL A C 1
ATOM 1614 O O . VAL A 1 206 ? -17.923 -9.137 17.361 1.00 91.44 206 VAL A O 1
ATOM 1617 N N . SER A 1 207 ? -17.959 -10.032 15.303 1.00 88.81 207 SER A N 1
ATOM 1618 C CA . SER A 1 207 ? -18.491 -11.334 15.722 1.00 88.81 207 SER A CA 1
ATOM 1619 C C . SER A 1 207 ? -17.582 -12.057 16.734 1.00 88.81 207 SER A C 1
ATOM 1621 O O . SER A 1 207 ? -18.077 -12.704 17.663 1.00 88.81 207 SER A O 1
ATOM 1623 N N . ASP A 1 208 ? -16.262 -11.869 16.642 1.00 89.31 208 ASP A N 1
ATOM 1624 C CA . ASP A 1 208 ? -15.286 -12.423 17.586 1.00 89.31 208 ASP A CA 1
ATOM 1625 C C . ASP A 1 208 ? -15.343 -11.752 18.964 1.00 89.31 208 ASP A C 1
ATOM 1627 O O . ASP A 1 208 ? -14.932 -12.355 19.960 1.00 89.31 208 ASP A O 1
ATOM 1631 N N . ALA A 1 209 ? -15.811 -10.503 19.047 1.00 89.56 209 ALA A N 1
ATOM 1632 C CA . ALA A 1 209 ? -16.073 -9.836 20.321 1.00 89.56 209 ALA A CA 1
ATOM 1633 C C . ALA A 1 209 ? -17.422 -10.279 20.897 1.00 89.56 209 ALA A C 1
ATOM 1635 O O . ALA A 1 209 ? -17.498 -10.673 22.059 1.00 89.56 209 ALA A O 1
ATOM 1636 N N . PHE A 1 210 ? -18.479 -10.267 20.080 1.00 92.56 210 PHE A N 1
ATOM 1637 C CA . PHE A 1 210 ? -19.844 -10.544 20.539 1.00 92.56 210 PHE A CA 1
ATOM 1638 C C . PHE A 1 210 ? -20.063 -11.998 20.963 1.00 92.56 210 PHE A C 1
ATOM 1640 O O . PHE A 1 210 ? -20.781 -12.251 21.924 1.00 92.56 210 PHE A O 1
ATOM 1647 N N . SER A 1 211 ? -19.376 -12.955 20.339 1.00 89.50 211 SER A N 1
ATOM 1648 C CA . SER A 1 211 ? -19.426 -14.370 20.741 1.00 89.50 211 SER A CA 1
ATOM 1649 C C . SER A 1 211 ? -18.856 -14.658 22.141 1.00 89.50 211 SER A C 1
ATOM 1651 O O . SER A 1 211 ? -19.069 -15.747 22.678 1.00 89.50 211 SER A O 1
ATOM 1653 N N . LYS A 1 212 ? -18.126 -13.710 22.746 1.00 90.25 212 LYS A N 1
ATOM 1654 C CA . LYS A 1 212 ? -17.500 -13.852 24.073 1.00 90.25 212 LYS A CA 1
ATOM 1655 C C . LYS A 1 212 ? -18.311 -13.236 25.212 1.00 90.25 212 LYS A C 1
ATOM 1657 O O . LYS A 1 212 ? -17.937 -13.432 26.366 1.00 90.25 212 LYS A O 1
ATOM 1662 N N . VAL A 1 213 ? -19.373 -12.501 24.897 1.00 91.19 213 VAL A N 1
ATOM 1663 C CA . VAL A 1 213 ? -20.163 -11.711 25.853 1.00 91.19 213 VAL A CA 1
ATOM 1664 C C . VAL A 1 213 ? -21.627 -12.100 25.753 1.00 91.19 213 VAL A C 1
ATOM 1666 O O . VAL A 1 213 ? -22.116 -12.394 24.667 1.00 91.19 213 VAL A O 1
ATOM 1669 N N . GLY A 1 214 ? -22.336 -12.134 26.873 1.00 86.19 214 GLY A N 1
ATOM 1670 C CA . GLY A 1 214 ? -23.752 -12.470 26.932 1.00 86.19 214 GLY A CA 1
ATOM 1671 C C . GLY A 1 214 ? -24.662 -11.381 26.359 1.00 86.19 214 GLY A C 1
ATOM 1672 O O . GLY A 1 214 ? -24.293 -10.214 26.216 1.00 86.19 214 GLY A O 1
ATOM 1673 N N . TYR A 1 215 ? -25.905 -11.762 26.059 1.00 88.50 215 TYR A N 1
ATOM 1674 C CA . TYR A 1 215 ? -26.939 -10.813 25.651 1.00 88.50 215 TYR A CA 1
ATOM 1675 C C . TYR A 1 215 ? -27.162 -9.737 26.726 1.00 88.50 215 TYR A C 1
ATOM 1677 O O . TYR A 1 215 ? -27.357 -10.052 27.902 1.00 88.50 215 TYR A O 1
ATOM 1685 N N . GLY A 1 216 ? -27.154 -8.465 26.318 1.00 86.12 216 GLY A N 1
ATOM 1686 C CA . GLY A 1 216 ? -27.316 -7.314 27.212 1.00 86.12 216 GLY A CA 1
ATOM 1687 C C . GLY A 1 216 ? -26.065 -6.923 28.014 1.00 86.12 216 GLY A C 1
ATOM 1688 O O . GLY A 1 216 ? -26.122 -5.962 28.782 1.00 86.12 216 GLY A O 1
ATOM 1689 N N . GLU A 1 217 ? -24.930 -7.610 27.842 1.00 91.81 217 GLU A N 1
ATOM 1690 C CA . GLU A 1 217 ? -23.650 -7.275 28.490 1.00 91.81 217 GLU A CA 1
ATOM 1691 C C . GLU A 1 217 ? -22.897 -6.175 27.714 1.00 91.81 217 GLU A C 1
ATOM 1693 O O . GLU A 1 217 ? -21.771 -6.356 27.253 1.00 91.81 217 GLU A O 1
ATOM 1698 N N . TYR A 1 218 ? -23.529 -5.008 27.552 1.00 92.62 218 TYR A N 1
ATOM 1699 C CA . TYR A 1 218 ? -23.024 -3.915 26.707 1.00 92.62 218 TYR A CA 1
ATOM 1700 C C . TYR A 1 218 ? -21.639 -3.399 27.121 1.00 92.62 218 TYR A C 1
ATOM 1702 O O . TYR A 1 218 ? -20.789 -3.182 26.260 1.00 92.62 218 TYR A O 1
ATOM 1710 N N . ASP A 1 219 ? -21.394 -3.247 28.426 1.00 92.56 219 ASP A N 1
ATOM 1711 C CA . ASP A 1 219 ? -20.103 -2.777 28.948 1.00 92.56 219 ASP A CA 1
ATOM 1712 C C . ASP A 1 219 ? -18.971 -3.776 28.633 1.00 92.56 219 ASP A C 1
ATOM 1714 O O . ASP A 1 219 ? -17.830 -3.388 28.365 1.00 92.56 219 ASP A O 1
ATOM 1718 N N . GLU A 1 220 ? -19.275 -5.078 28.659 1.00 93.25 220 GLU A N 1
ATOM 1719 C CA . GLU A 1 220 ? -18.308 -6.129 28.330 1.00 93.25 220 GLU A CA 1
ATOM 1720 C C . GLU A 1 220 ? -18.064 -6.190 26.820 1.00 93.25 220 GLU A C 1
ATOM 1722 O O . GLU A 1 220 ? -16.911 -6.275 26.392 1.00 93.25 220 GLU A O 1
ATOM 1727 N N . ALA A 1 221 ? -19.121 -6.045 26.014 1.00 92.44 221 ALA A N 1
ATOM 1728 C CA . ALA A 1 221 ? -19.021 -5.949 24.561 1.00 92.44 221 ALA A CA 1
ATOM 1729 C C . ALA A 1 221 ? -18.157 -4.755 24.131 1.00 92.44 221 ALA A C 1
ATOM 1731 O O . ALA A 1 221 ? -17.269 -4.899 23.292 1.00 92.44 221 ALA A O 1
ATOM 1732 N N . GLU A 1 222 ? -18.358 -3.585 24.746 1.00 93.88 222 GLU A N 1
ATOM 1733 C CA . GLU A 1 222 ? -17.550 -2.394 24.480 1.00 93.88 222 GLU A CA 1
ATOM 1734 C C . GLU A 1 222 ? -16.074 -2.629 24.804 1.00 93.88 222 GLU A C 1
ATOM 1736 O O . GLU A 1 222 ? -15.193 -2.271 24.019 1.00 93.88 222 GLU A O 1
ATOM 1741 N N . LYS A 1 223 ? -15.788 -3.284 25.929 1.00 94.56 223 LYS A N 1
ATOM 1742 C CA . LYS A 1 223 ? -14.419 -3.618 26.315 1.00 94.56 223 LYS A CA 1
ATOM 1743 C C . LYS A 1 223 ? -13.752 -4.574 25.323 1.00 94.56 223 LYS A C 1
ATOM 1745 O O . LYS A 1 223 ? -12.594 -4.355 24.968 1.00 94.56 223 LYS A O 1
ATOM 1750 N N . GLU A 1 224 ? -14.454 -5.611 24.870 1.00 94.31 224 GLU A N 1
ATOM 1751 C CA . GLU A 1 224 ? -13.916 -6.551 23.880 1.00 94.31 224 GLU A CA 1
ATOM 1752 C C . GLU A 1 224 ? -13.679 -5.877 22.524 1.00 94.31 224 GLU A C 1
ATOM 1754 O O . GLU A 1 224 ? -12.628 -6.078 21.916 1.00 94.31 224 GLU A O 1
ATOM 1759 N N . ILE A 1 225 ? -14.581 -4.993 22.092 1.00 94.69 225 ILE A N 1
ATOM 1760 C CA . ILE A 1 225 ? -14.395 -4.203 20.871 1.00 94.69 225 ILE A CA 1
ATOM 1761 C C . ILE A 1 225 ? -13.177 -3.278 20.981 1.00 94.69 225 ILE A C 1
ATOM 1763 O O . ILE A 1 225 ? -12.336 -3.266 20.082 1.00 94.69 225 ILE A O 1
ATOM 1767 N N . LYS A 1 226 ? -13.006 -2.563 22.101 1.00 95.44 226 LYS A N 1
ATOM 1768 C CA . LYS A 1 226 ? -11.805 -1.740 22.336 1.00 95.44 226 LYS A CA 1
ATOM 1769 C C . LYS A 1 226 ? -10.524 -2.572 22.319 1.00 95.44 226 LYS A C 1
ATOM 1771 O O . LYS A 1 226 ? -9.514 -2.115 21.786 1.00 95.44 226 LYS A O 1
ATOM 1776 N N . ASN A 1 227 ? -10.555 -3.799 22.843 1.00 94.44 227 ASN A N 1
ATOM 1777 C CA . ASN A 1 227 ? -9.413 -4.713 22.773 1.00 94.44 227 ASN A CA 1
ATOM 1778 C C . ASN A 1 227 ? -9.076 -5.101 21.324 1.00 94.44 227 ASN A C 1
ATOM 1780 O O . ASN A 1 227 ? -7.895 -5.109 20.972 1.00 94.44 227 ASN A O 1
ATOM 1784 N N . LEU A 1 228 ? -10.080 -5.381 20.483 1.00 94.69 228 LEU A N 1
ATOM 1785 C CA . LEU A 1 228 ? -9.865 -5.678 19.062 1.00 94.69 228 LEU A CA 1
ATOM 1786 C C . LEU A 1 228 ? -9.303 -4.470 18.306 1.00 94.69 228 LEU A C 1
ATOM 1788 O O . LEU A 1 228 ? -8.326 -4.617 17.576 1.00 94.69 228 LEU A O 1
ATOM 1792 N N . ILE A 1 229 ? -9.849 -3.272 18.535 1.00 95.00 229 ILE A N 1
ATOM 1793 C CA . ILE A 1 229 ? -9.338 -2.029 17.936 1.00 95.00 229 ILE A CA 1
ATOM 1794 C C . ILE A 1 229 ? -7.883 -1.806 18.348 1.00 95.00 229 ILE A C 1
ATOM 1796 O O . ILE A 1 229 ? -7.026 -1.550 17.507 1.00 95.00 229 ILE A O 1
ATOM 1800 N N . LYS A 1 230 ? -7.574 -1.957 19.639 1.00 94.75 230 LYS A N 1
ATOM 1801 C CA . LYS A 1 230 ? -6.214 -1.811 20.167 1.00 94.75 230 LYS A CA 1
ATOM 1802 C C . LYS A 1 230 ? -5.237 -2.792 19.531 1.00 94.75 230 LYS A C 1
ATOM 1804 O O . LYS A 1 230 ? -4.126 -2.400 19.179 1.00 94.75 230 LYS A O 1
ATOM 1809 N N . TYR A 1 231 ? -5.646 -4.052 19.397 1.00 93.19 231 TYR A N 1
ATOM 1810 C CA . TYR A 1 231 ? -4.854 -5.075 18.726 1.00 93.19 231 TYR A CA 1
ATOM 1811 C C . TYR A 1 231 ? -4.600 -4.677 17.269 1.00 93.19 231 TYR A C 1
ATOM 1813 O O . TYR A 1 231 ? -3.445 -4.579 16.860 1.00 93.19 231 TYR A O 1
ATOM 1821 N N . LYS A 1 232 ? -5.658 -4.326 16.533 1.00 93.25 232 LYS A N 1
ATOM 1822 C CA . LYS A 1 232 ? -5.580 -3.930 15.126 1.00 93.25 232 LYS A CA 1
ATOM 1823 C C . LYS A 1 232 ? -4.654 -2.734 14.907 1.00 93.25 232 LYS A C 1
ATOM 1825 O O . LYS A 1 232 ? -3.730 -2.812 14.106 1.00 93.25 232 LYS A O 1
ATOM 1830 N N . LEU A 1 233 ? -4.839 -1.656 15.667 1.00 92.75 233 LEU A N 1
ATOM 1831 C CA . LEU A 1 233 ? -4.009 -0.451 15.583 1.00 92.75 233 LEU A CA 1
ATOM 1832 C C . LEU A 1 233 ? -2.531 -0.734 15.900 1.00 92.75 233 LEU A C 1
ATOM 1834 O O . LEU A 1 233 ? -1.646 -0.117 15.308 1.00 92.75 233 LEU A O 1
ATOM 1838 N N . SER A 1 234 ? -2.245 -1.692 16.791 1.00 91.56 234 SER A N 1
ATOM 1839 C CA . SER A 1 234 ? -0.868 -2.082 17.116 1.00 91.56 234 SER A CA 1
ATOM 1840 C C . SER A 1 234 ? -0.141 -2.799 15.970 1.00 91.56 234 SER A C 1
ATOM 1842 O O . SER A 1 234 ? 1.087 -2.758 15.915 1.00 91.56 234 SER A O 1
ATOM 1844 N N . GLU A 1 235 ? -0.873 -3.399 15.024 1.00 92.19 235 GLU A N 1
ATOM 1845 C CA . GLU A 1 235 ? -0.309 -4.067 13.842 1.00 92.19 235 GLU A CA 1
ATOM 1846 C C . GLU A 1 235 ? 0.029 -3.101 12.692 1.00 92.19 235 GLU A C 1
ATOM 1848 O O . GLU A 1 235 ? 0.660 -3.504 11.712 1.00 92.19 235 GLU A O 1
ATOM 1853 N N . LEU A 1 236 ? -0.390 -1.834 12.780 1.00 90.81 236 LEU A N 1
ATOM 1854 C CA . LEU A 1 236 ? -0.253 -0.846 11.701 1.00 90.81 236 LEU A CA 1
ATOM 1855 C C . LEU A 1 236 ? 1.060 -0.046 11.760 1.00 90.81 236 LEU A C 1
ATOM 1857 O O . LEU A 1 236 ? 1.267 0.860 10.958 1.00 90.81 236 LEU A O 1
ATOM 1861 N N . ASN A 1 237 ? 1.964 -0.370 12.694 1.00 85.81 237 ASN A N 1
ATOM 1862 C CA . ASN A 1 237 ? 3.231 0.338 12.926 1.00 85.81 237 ASN A CA 1
ATOM 1863 C C . ASN A 1 237 ? 3.077 1.849 13.191 1.00 85.81 237 ASN A C 1
ATOM 1865 O O . ASN A 1 237 ? 4.022 2.606 12.994 1.00 85.81 237 ASN A O 1
ATOM 1869 N N . VAL A 1 238 ? 1.910 2.311 13.640 1.00 86.06 238 VAL A N 1
ATOM 1870 C CA . VAL A 1 238 ? 1.655 3.715 13.992 1.00 86.06 238 VAL A CA 1
ATOM 1871 C C . VAL A 1 238 ? 1.366 3.811 15.492 1.00 86.06 238 VAL A C 1
ATOM 1873 O O . VAL A 1 238 ? 0.715 2.951 16.082 1.00 86.06 238 VAL A O 1
ATOM 1876 N N . ASN A 1 239 ? 1.876 4.860 16.140 1.00 88.62 239 ASN A N 1
ATOM 1877 C CA . ASN A 1 239 ? 1.705 5.057 17.581 1.00 88.62 239 ASN A CA 1
ATOM 1878 C C . ASN A 1 239 ? 0.369 5.740 17.898 1.00 88.62 239 ASN A C 1
ATOM 1880 O O . ASN A 1 239 ? 0.311 6.970 17.947 1.00 88.62 239 ASN A O 1
ATOM 1884 N N . PHE A 1 240 ? -0.673 4.951 18.148 1.00 90.94 240 PHE A N 1
ATOM 1885 C CA . PHE A 1 240 ? -1.991 5.444 18.559 1.00 90.94 240 PHE A CA 1
ATOM 1886 C C . PHE A 1 240 ? -2.114 5.605 20.079 1.00 90.94 240 PHE A C 1
ATOM 1888 O O . PHE A 1 240 ? -1.514 4.863 20.863 1.00 90.94 240 PHE A O 1
ATOM 1895 N N . LEU A 1 241 ? -2.897 6.595 20.496 1.00 92.06 241 LEU A N 1
ATOM 1896 C CA . LEU A 1 241 ? -3.250 6.862 21.885 1.00 92.06 241 LEU A CA 1
ATOM 1897 C C . LEU A 1 241 ? -4.559 6.163 22.258 1.00 92.06 241 LEU A C 1
ATOM 1899 O O . LEU A 1 241 ? -5.371 5.810 21.408 1.00 92.06 241 LEU A O 1
ATOM 1903 N N . GLU A 1 242 ? -4.812 6.027 23.560 1.00 92.38 242 GLU A N 1
ATOM 1904 C CA . GLU A 1 242 ? -6.088 5.482 24.041 1.00 92.38 242 GLU A CA 1
ATOM 1905 C C . GLU A 1 242 ? -7.280 6.350 23.598 1.00 92.38 242 GLU A C 1
ATOM 1907 O O . GLU A 1 242 ? -8.346 5.825 23.311 1.00 92.38 242 GLU A O 1
ATOM 1912 N N . SER A 1 243 ? -7.089 7.667 23.440 1.00 93.75 243 SER A N 1
ATOM 1913 C CA . SER A 1 243 ? -8.109 8.558 22.871 1.00 93.75 243 SER A CA 1
ATOM 1914 C C . SER A 1 243 ? -8.511 8.189 21.445 1.00 93.75 243 SER A C 1
ATOM 1916 O O . SER A 1 243 ? -9.659 8.404 21.076 1.00 93.75 243 SER A O 1
ATOM 1918 N N . ASP A 1 244 ? -7.592 7.635 20.657 1.00 94.50 244 ASP A N 1
ATOM 1919 C CA . ASP A 1 244 ? -7.848 7.277 19.260 1.00 94.50 244 ASP A CA 1
ATOM 1920 C C . ASP A 1 244 ? -8.725 6.022 19.202 1.00 94.50 244 ASP A C 1
ATOM 1922 O O . ASP A 1 244 ? -9.676 5.953 18.427 1.00 94.50 244 ASP A O 1
ATOM 1926 N N . ILE A 1 245 ? -8.470 5.069 20.107 1.00 94.19 245 ILE A N 1
ATOM 1927 C CA . ILE A 1 245 ? -9.310 3.880 20.306 1.00 94.19 245 ILE A CA 1
ATOM 1928 C C . ILE A 1 245 ? -10.732 4.296 20.691 1.00 94.19 245 ILE A C 1
ATOM 1930 O O . ILE A 1 245 ? -11.693 3.751 20.155 1.00 94.19 245 ILE A O 1
ATOM 1934 N N . GLU A 1 246 ? -10.874 5.274 21.589 1.00 94.25 246 GLU A N 1
ATOM 1935 C CA . GLU A 1 246 ? -12.182 5.792 22.006 1.00 94.25 246 GLU A CA 1
ATOM 1936 C C . GLU A 1 246 ? -12.941 6.464 20.851 1.00 94.25 246 GLU A C 1
ATOM 1938 O O . GLU A 1 246 ? -14.154 6.293 20.739 1.00 94.25 246 GLU A O 1
ATOM 1943 N N . ILE A 1 247 ? -12.246 7.186 19.964 1.00 94.88 247 ILE A N 1
ATOM 1944 C CA . ILE A 1 247 ? -12.857 7.786 18.766 1.00 94.88 247 ILE A CA 1
ATOM 1945 C C . ILE A 1 247 ? -13.388 6.692 17.835 1.00 94.88 247 ILE A C 1
ATOM 1947 O O . ILE A 1 247 ? -14.552 6.742 17.435 1.00 94.88 247 ILE A O 1
ATOM 1951 N N . VAL A 1 248 ? -12.562 5.686 17.531 1.00 95.00 248 VAL A N 1
ATOM 1952 C CA . VAL A 1 248 ? -12.945 4.584 16.637 1.00 95.00 248 VAL A CA 1
ATOM 1953 C C . VAL A 1 248 ? -14.083 3.761 17.245 1.00 95.00 248 VAL A C 1
ATOM 1955 O O . VAL A 1 248 ? -15.081 3.514 16.575 1.00 95.00 248 VAL A O 1
ATOM 1958 N N . ALA A 1 249 ? -14.000 3.398 18.528 1.00 93.62 249 ALA A N 1
ATOM 1959 C CA . ALA A 1 249 ? -15.063 2.668 19.221 1.00 93.62 249 ALA A CA 1
ATOM 1960 C C . ALA A 1 249 ? -16.374 3.470 19.271 1.00 93.62 249 ALA A C 1
ATOM 1962 O O . ALA A 1 249 ? -17.445 2.913 19.045 1.00 93.62 249 ALA A O 1
ATOM 1963 N N . GLY A 1 250 ? -16.290 4.782 19.511 1.00 91.75 250 GLY A N 1
ATOM 1964 C CA . GLY A 1 250 ? -17.443 5.681 19.560 1.00 91.75 250 GLY A CA 1
ATOM 1965 C C . GLY A 1 250 ? -18.142 5.898 18.214 1.00 91.75 250 GLY A C 1
ATOM 1966 O O . GLY A 1 250 ? -19.283 6.360 18.199 1.00 91.75 250 GLY A O 1
ATOM 1967 N N . SER A 1 251 ? -17.495 5.557 17.094 1.00 93.06 251 SER A N 1
ATOM 1968 C CA . SER A 1 251 ? -18.118 5.581 15.763 1.00 93.06 251 SER A CA 1
ATOM 1969 C C . SER A 1 251 ? -19.083 4.410 15.530 1.00 93.06 251 SER A C 1
ATOM 1971 O O . SER A 1 251 ? -19.974 4.503 14.683 1.00 93.06 251 SER A O 1
ATOM 1973 N N . TYR A 1 252 ? -18.955 3.330 16.310 1.00 93.75 252 TYR A N 1
ATOM 1974 C CA . TYR A 1 252 ? -19.707 2.093 16.132 1.00 93.75 252 TYR A CA 1
ATOM 1975 C C . TYR A 1 252 ? -20.818 1.939 17.179 1.00 93.75 252 TYR A C 1
ATOM 1977 O O . TYR A 1 252 ? -20.609 2.093 18.383 1.00 93.75 252 TYR A O 1
ATOM 1985 N N . SER A 1 253 ? -22.030 1.595 16.736 1.00 92.44 253 SER A N 1
ATOM 1986 C CA . SER A 1 253 ? -23.193 1.435 17.625 1.00 92.44 253 SER A CA 1
ATOM 1987 C C . SER A 1 253 ? -23.211 0.057 18.298 1.00 92.44 253 SER A C 1
ATOM 1989 O O . SER A 1 253 ? -24.067 -0.774 18.003 1.00 92.44 253 SER A O 1
ATOM 1991 N N . ILE A 1 254 ? -22.278 -0.171 19.229 1.00 91.44 254 ILE A N 1
ATOM 1992 C CA . ILE A 1 254 ? -22.037 -1.470 19.887 1.00 91.44 254 ILE A CA 1
ATOM 1993 C C . ILE A 1 254 ? -23.318 -2.079 20.470 1.00 91.44 254 ILE A C 1
ATOM 1995 O O . ILE A 1 254 ? -23.607 -3.241 20.206 1.00 91.44 254 ILE A O 1
ATOM 1999 N N . SER A 1 255 ? -24.104 -1.310 21.231 1.00 91.44 255 SER A N 1
ATOM 2000 C CA . SER A 1 255 ? -25.321 -1.830 21.870 1.00 91.44 255 SER A CA 1
ATOM 2001 C C . SER A 1 255 ? -26.353 -2.319 20.855 1.00 91.44 255 SER A C 1
ATOM 2003 O O . SER A 1 255 ? -26.908 -3.399 21.020 1.00 91.44 255 SER A O 1
ATOM 2005 N N . TYR A 1 256 ? -26.572 -1.543 19.789 1.00 91.88 256 TYR A N 1
ATOM 2006 C CA . TYR A 1 256 ? -27.521 -1.887 18.730 1.00 91.88 256 TYR A CA 1
ATOM 2007 C C . TYR A 1 256 ? -27.086 -3.145 17.970 1.00 91.88 256 TYR A C 1
ATOM 2009 O O . TYR A 1 256 ? -27.897 -4.032 17.716 1.00 91.88 256 TYR A O 1
ATOM 2017 N N . GLU A 1 257 ? -25.800 -3.245 17.642 1.00 92.06 257 GLU A N 1
ATOM 2018 C CA . GLU A 1 257 ? -25.275 -4.375 16.874 1.00 92.06 257 GLU A CA 1
ATOM 2019 C C . GLU A 1 257 ? -25.146 -5.650 17.723 1.00 92.06 257 GLU A C 1
ATOM 2021 O O . GLU A 1 257 ? -25.298 -6.746 17.188 1.00 92.06 257 GLU A O 1
ATOM 2026 N N . LEU A 1 258 ? -24.935 -5.540 19.041 1.00 91.88 258 LEU A N 1
ATOM 2027 C CA . LEU A 1 258 ? -24.978 -6.689 19.955 1.00 91.88 258 LEU A CA 1
ATOM 2028 C C . LEU A 1 258 ? -26.391 -7.276 20.041 1.00 91.88 258 LEU A C 1
ATOM 2030 O O . LEU A 1 258 ? -26.556 -8.494 19.966 1.00 91.88 258 LEU A O 1
ATOM 2034 N N . ASP A 1 259 ? -27.403 -6.416 20.191 1.00 92.00 259 ASP A N 1
ATOM 2035 C CA . ASP A 1 259 ? -28.799 -6.853 20.220 1.00 92.00 259 ASP A CA 1
ATOM 2036 C C . ASP A 1 259 ? -29.147 -7.571 18.910 1.00 92.00 259 ASP A C 1
ATOM 2038 O O . ASP A 1 259 ? -29.639 -8.699 18.930 1.00 92.00 259 ASP A O 1
ATOM 2042 N N . ARG A 1 260 ? -28.780 -6.966 17.774 1.00 91.38 260 ARG A N 1
ATOM 2043 C CA . ARG A 1 260 ? -28.971 -7.547 16.443 1.00 91.38 260 ARG A CA 1
ATOM 2044 C C . ARG A 1 260 ? -28.251 -8.884 16.268 1.00 91.38 260 ARG A C 1
ATOM 2046 O O . ARG A 1 260 ? -28.839 -9.817 15.732 1.00 91.38 260 ARG A O 1
ATOM 2053 N N . TYR A 1 261 ? -27.007 -9.003 16.734 1.00 90.00 261 TYR A N 1
ATOM 2054 C CA . TYR A 1 261 ? -26.253 -10.256 16.681 1.00 90.00 261 TYR A CA 1
ATOM 2055 C C . TYR A 1 261 ? -27.028 -11.393 17.353 1.00 90.00 261 TYR A C 1
ATOM 2057 O O . TYR A 1 261 ? -27.178 -12.461 16.770 1.00 90.00 261 TYR A O 1
ATOM 2065 N N . TYR A 1 262 ? -27.585 -11.163 18.540 1.00 88.81 262 TYR A N 1
ATOM 2066 C CA . TYR A 1 262 ? -28.360 -12.181 19.246 1.00 88.81 262 TYR A CA 1
ATOM 2067 C C . TYR A 1 262 ? -29.766 -12.401 18.682 1.00 88.81 262 TYR A C 1
ATOM 2069 O O . TYR A 1 262 ? -30.259 -13.523 18.758 1.00 88.81 262 TYR A O 1
ATOM 2077 N N . GLU A 1 263 ? -30.404 -11.383 18.104 1.00 88.69 263 GLU A N 1
ATOM 2078 C CA . GLU A 1 263 ? -31.676 -11.536 17.386 1.00 88.69 263 GLU A CA 1
ATOM 2079 C C . GLU A 1 263 ? -31.509 -12.408 16.133 1.00 88.69 263 GLU A C 1
ATOM 2081 O O . GLU A 1 263 ? -32.287 -13.339 15.927 1.00 88.69 263 GLU A O 1
ATOM 2086 N N . ASP A 1 264 ? -30.449 -12.181 15.352 1.00 83.75 264 ASP A N 1
ATOM 2087 C CA . ASP A 1 264 ? -30.141 -12.953 14.141 1.00 83.75 264 ASP A CA 1
ATOM 2088 C C . ASP A 1 264 ? -29.733 -14.409 14.462 1.00 83.75 264 ASP A C 1
ATOM 2090 O O . ASP A 1 264 ? -29.945 -15.311 13.651 1.00 83.75 264 ASP A O 1
ATOM 2094 N N . HIS A 1 265 ? -29.196 -14.665 15.662 1.00 74.31 265 HIS A N 1
ATOM 2095 C CA . HIS A 1 265 ? -28.866 -16.010 16.163 1.00 74.31 265 HIS A CA 1
ATOM 2096 C C . HIS A 1 265 ? -29.958 -16.595 17.088 1.00 74.31 265 HIS A C 1
ATOM 2098 O O . HIS A 1 265 ? -29.786 -17.677 17.655 1.00 74.31 265 HIS A O 1
ATOM 2104 N N . GLY A 1 266 ? -31.075 -15.882 17.262 1.00 56.47 266 GLY A N 1
ATOM 2105 C CA . GLY A 1 266 ? -32.042 -16.074 18.345 1.00 56.47 266 GLY A CA 1
ATOM 2106 C C . GLY A 1 266 ? -33.152 -17.098 18.106 1.00 56.47 266 GLY A C 1
ATOM 2107 O O . GLY A 1 266 ? -33.942 -17.328 19.021 1.00 56.47 266 GLY A O 1
ATOM 2108 N N . ASP A 1 267 ? -33.212 -17.753 16.944 1.00 46.34 267 ASP A N 1
ATOM 2109 C CA . ASP A 1 267 ? -34.253 -18.755 16.649 1.00 46.34 267 ASP A CA 1
ATOM 2110 C C . ASP A 1 267 ? -33.894 -20.200 17.061 1.00 46.34 267 ASP A C 1
ATOM 2112 O O . ASP A 1 267 ? -34.710 -21.098 16.855 1.00 46.34 267 ASP A O 1
ATOM 2116 N N . ASP A 1 268 ? -32.739 -20.448 17.701 1.00 47.06 268 ASP A N 1
ATOM 2117 C CA . ASP A 1 268 ? -32.346 -21.814 18.122 1.00 47.06 268 ASP A CA 1
ATOM 2118 C C . ASP A 1 268 ? -31.929 -21.968 19.599 1.00 47.06 268 ASP A C 1
ATOM 2120 O O . ASP A 1 268 ? -31.507 -23.039 20.037 1.00 47.06 268 ASP A O 1
ATOM 2124 N N . TYR A 1 269 ? -32.106 -20.932 20.427 1.00 43.09 269 TYR A N 1
ATOM 2125 C CA . TYR A 1 269 ? -31.787 -21.007 21.857 1.00 43.09 269 TYR A CA 1
ATOM 2126 C C . TYR A 1 269 ? -33.042 -21.106 22.724 1.00 43.09 269 TYR A C 1
ATOM 2128 O O . TYR A 1 269 ? -33.424 -20.188 23.452 1.00 43.09 269 TYR A O 1
ATOM 2136 N N . SER A 1 270 ? -33.642 -22.301 22.735 1.00 38.78 270 SER A N 1
ATOM 2137 C CA . SER A 1 270 ? -34.305 -22.759 23.954 1.00 38.78 270 SER A CA 1
ATOM 2138 C C . SER A 1 270 ? -33.246 -22.855 25.052 1.00 38.78 270 SER A C 1
ATOM 2140 O O . SER A 1 270 ? -32.296 -23.626 24.928 1.00 38.78 270 SER A O 1
ATOM 2142 N N . TYR A 1 271 ? -33.413 -22.063 26.108 1.00 41.94 271 TYR A N 1
ATOM 2143 C CA . TYR A 1 271 ? -32.695 -22.179 27.374 1.00 41.94 271 TYR A CA 1
ATOM 2144 C C . TYR A 1 271 ? -32.569 -23.650 27.799 1.00 41.94 271 TYR A C 1
ATOM 2146 O O . TYR A 1 271 ? -33.513 -24.211 28.351 1.00 41.94 271 TYR A O 1
ATOM 2154 N N . ASP A 1 272 ? -31.399 -24.249 27.607 1.00 37.84 272 ASP A N 1
ATOM 2155 C CA . ASP A 1 272 ? -30.982 -25.390 28.407 1.00 37.84 272 ASP A CA 1
ATOM 2156 C C . ASP A 1 272 ? -29.527 -25.204 28.833 1.00 37.84 272 ASP A C 1
ATOM 2158 O O . ASP A 1 272 ? -28.572 -25.273 28.060 1.00 37.84 272 ASP A O 1
ATOM 2162 N N . ASN A 1 273 ? -29.402 -24.924 30.128 1.00 42.62 273 ASN A N 1
ATOM 2163 C CA . ASN A 1 273 ? -28.215 -25.175 30.921 1.00 42.62 273 ASN A CA 1
ATOM 2164 C C . ASN A 1 273 ? -27.724 -26.598 30.630 1.00 42.62 273 ASN A C 1
ATOM 2166 O O . ASN A 1 273 ? -28.318 -27.544 31.133 1.00 42.62 273 ASN A O 1
ATOM 2170 N N . ASP A 1 274 ? -26.614 -26.758 29.916 1.00 35.84 274 ASP A N 1
ATOM 2171 C CA . ASP A 1 274 ? -25.564 -27.641 30.408 1.00 35.84 274 ASP A CA 1
ATOM 2172 C C . ASP A 1 274 ? -24.259 -27.513 29.628 1.00 35.84 274 ASP A C 1
ATOM 2174 O O . ASP A 1 274 ? -24.189 -27.435 28.402 1.00 35.84 274 ASP A O 1
ATOM 2178 N N . ARG A 1 275 ? -23.180 -27.553 30.403 1.00 44.09 275 ARG A N 1
ATOM 2179 C CA . ARG A 1 275 ? -21.805 -27.698 29.942 1.00 44.09 275 ARG A CA 1
ATOM 2180 C C . ARG A 1 275 ? -21.681 -28.886 28.982 1.00 44.09 275 ARG A C 1
ATOM 2182 O O . ARG A 1 275 ? -21.632 -30.028 29.432 1.00 44.09 275 ARG A O 1
ATOM 2189 N N . SER A 1 276 ? -21.453 -28.636 27.696 1.00 31.20 276 SER A N 1
ATOM 2190 C CA . SER A 1 276 ? -20.617 -29.529 26.893 1.00 31.20 276 SER A CA 1
ATOM 2191 C C . SER A 1 276 ? -20.002 -28.801 25.705 1.00 31.20 276 SER A C 1
ATOM 2193 O O . SER A 1 276 ? -20.684 -28.152 24.921 1.00 31.20 276 SER A O 1
ATOM 2195 N N . SER A 1 277 ? -18.683 -28.945 25.589 1.00 42.75 277 SER A N 1
ATOM 2196 C CA . SER A 1 277 ? -17.955 -28.828 24.333 1.00 42.75 277 SER A CA 1
ATOM 2197 C C . SER A 1 277 ? -18.707 -29.600 23.244 1.00 42.75 277 SER A C 1
ATOM 2199 O O . SER A 1 277 ? -18.768 -30.831 23.279 1.00 42.75 277 SER A O 1
ATOM 2201 N N . LYS A 1 278 ? -19.282 -28.875 22.286 1.00 32.94 278 LYS A N 1
ATOM 2202 C CA . LYS A 1 278 ? -19.634 -29.416 20.978 1.00 32.94 278 LYS A CA 1
ATOM 2203 C C . LYS A 1 278 ? -18.771 -28.716 19.947 1.00 32.94 278 LYS A C 1
ATOM 2205 O O . LYS A 1 278 ? -19.054 -27.620 19.485 1.00 32.94 278 LYS A O 1
ATOM 2210 N N . VAL A 1 279 ? -17.678 -29.401 19.634 1.00 37.22 279 VAL A N 1
ATOM 2211 C CA . VAL A 1 279 ? -16.975 -29.307 18.360 1.00 37.22 279 VAL A CA 1
ATOM 2212 C C . VAL A 1 279 ? -18.028 -29.307 17.249 1.00 37.22 279 VAL A C 1
ATOM 2214 O O . VAL A 1 279 ? -18.719 -30.310 17.066 1.00 37.22 279 VAL A O 1
ATOM 2217 N N . PHE A 1 280 ? -18.166 -28.194 16.530 1.00 31.58 280 PHE A N 1
ATOM 2218 C CA . PHE A 1 280 ? -18.902 -28.159 15.273 1.00 31.58 280 PHE A CA 1
ATOM 2219 C C . PHE A 1 280 ? -18.124 -28.988 14.247 1.00 31.58 280 PHE A C 1
ATOM 2221 O O . PHE A 1 280 ? -17.178 -28.525 13.614 1.00 31.58 280 PHE A O 1
ATOM 2228 N N . SER A 1 281 ? -18.487 -30.261 14.122 1.00 31.97 281 SER A N 1
ATOM 2229 C CA . SER A 1 281 ? -18.116 -31.077 12.975 1.00 31.97 281 SER A CA 1
ATOM 2230 C C . SER A 1 281 ? -18.929 -30.605 11.771 1.00 31.97 281 SER A C 1
ATOM 2232 O O . SER A 1 281 ? -20.102 -30.946 11.636 1.00 31.97 281 SER A O 1
ATOM 2234 N N . ILE A 1 282 ? -18.273 -29.806 10.932 1.00 43.44 282 ILE A N 1
ATOM 2235 C CA . ILE A 1 282 ? -18.626 -29.496 9.544 1.00 43.44 282 ILE A CA 1
ATOM 2236 C C . ILE A 1 282 ? -18.955 -30.811 8.828 1.00 43.44 282 ILE A C 1
ATOM 2238 O O . ILE A 1 282 ? -18.067 -31.644 8.689 1.00 43.44 282 ILE A O 1
ATOM 2242 N N . ASN A 1 283 ? -20.211 -31.009 8.419 1.00 34.28 283 ASN A N 1
ATOM 2243 C CA . ASN A 1 283 ? -20.630 -32.104 7.532 1.00 34.28 283 ASN A CA 1
ATOM 2244 C C . ASN A 1 283 ? -21.982 -31.809 6.840 1.00 34.28 283 ASN A C 1
ATOM 2246 O O . ASN A 1 283 ? -22.793 -32.706 6.648 1.00 34.28 283 ASN A O 1
ATOM 2250 N N . GLU A 1 284 ? -22.232 -30.558 6.436 1.00 36.22 284 GLU A N 1
ATOM 2251 C CA . GLU A 1 284 ? -23.456 -30.180 5.692 1.00 36.22 284 GLU A CA 1
ATOM 2252 C C . GLU A 1 284 ? -23.221 -29.891 4.197 1.00 36.22 284 GLU A C 1
ATOM 2254 O O . GLU A 1 284 ? -24.081 -29.334 3.522 1.00 36.22 284 GLU A O 1
ATOM 2259 N N . VAL A 1 285 ? -22.079 -30.299 3.632 1.00 45.16 285 VAL A N 1
ATOM 2260 C CA . VAL A 1 285 ? -21.805 -30.114 2.190 1.00 45.16 285 VAL A CA 1
ATOM 2261 C C . VAL A 1 285 ? -22.105 -31.375 1.357 1.00 45.16 285 VAL A C 1
ATOM 2263 O O . VAL A 1 285 ? -22.286 -31.275 0.146 1.00 45.16 285 VAL A O 1
ATOM 2266 N N . ASP A 1 286 ? -22.261 -32.549 1.980 1.00 42.22 286 ASP A N 1
ATOM 2267 C CA . ASP A 1 286 ? -22.394 -33.829 1.256 1.00 42.22 286 ASP A CA 1
ATOM 2268 C C . ASP A 1 286 ? -23.839 -34.270 0.938 1.00 42.22 286 ASP A C 1
ATOM 2270 O O . ASP A 1 286 ? -24.031 -35.206 0.165 1.00 42.22 286 ASP A O 1
ATOM 2274 N N . GLU A 1 287 ? -24.879 -33.585 1.428 1.00 43.09 287 GLU A N 1
ATOM 2275 C CA . GLU A 1 287 ? -26.278 -33.914 1.070 1.00 43.09 287 GLU A CA 1
ATOM 2276 C C . GLU A 1 287 ? -26.779 -33.215 -0.213 1.00 43.09 287 GLU A C 1
ATOM 2278 O O . GLU A 1 287 ? -27.897 -33.457 -0.673 1.00 43.09 287 GLU A O 1
ATOM 2283 N N . LEU A 1 288 ? -25.951 -32.372 -0.840 1.00 46.47 288 LEU A N 1
ATOM 2284 C CA . LEU A 1 288 ? -26.326 -31.581 -2.022 1.00 46.47 288 LEU A CA 1
ATOM 2285 C C . LEU A 1 288 ? -26.096 -32.287 -3.371 1.00 46.47 288 LEU A C 1
ATOM 2287 O O . LEU A 1 288 ? -26.507 -31.752 -4.401 1.00 46.47 288 LEU A O 1
ATOM 2291 N N . PHE A 1 289 ? -25.506 -33.490 -3.386 1.00 50.72 289 PHE A N 1
ATOM 2292 C CA . PHE A 1 289 ? -25.198 -34.217 -4.629 1.00 50.72 289 PHE A CA 1
ATOM 2293 C C . PHE A 1 289 ? -25.915 -35.558 -4.824 1.00 50.72 289 PHE A C 1
ATOM 2295 O O . PHE A 1 289 ? -25.775 -36.143 -5.895 1.00 50.72 289 PHE A O 1
ATOM 2302 N N . ASP A 1 290 ? -26.759 -36.002 -3.890 1.00 49.19 290 ASP A N 1
ATOM 2303 C CA . ASP A 1 290 ? -27.559 -37.219 -4.078 1.00 49.19 290 ASP A CA 1
ATOM 2304 C C . ASP A 1 290 ? -29.025 -36.898 -4.398 1.00 49.19 290 ASP A C 1
ATOM 2306 O O . ASP A 1 290 ? -29.918 -36.903 -3.548 1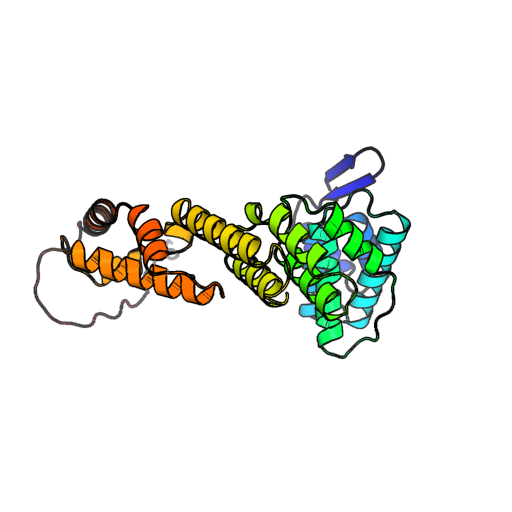.00 49.19 290 ASP A O 1
ATOM 2310 N N . ARG A 1 291 ? -29.291 -36.660 -5.688 1.00 39.59 291 ARG A N 1
ATOM 2311 C CA . ARG A 1 291 ? -30.616 -36.872 -6.286 1.00 39.59 291 ARG A CA 1
ATOM 2312 C C . ARG A 1 291 ? -30.486 -37.557 -7.649 1.00 39.59 291 ARG A C 1
ATOM 2314 O O . ARG A 1 291 ? -30.271 -36.887 -8.650 1.00 39.59 291 ARG A O 1
ATOM 2321 N N . SER A 1 292 ? -30.664 -38.885 -7.598 1.00 44.84 292 SER A N 1
ATOM 2322 C CA . SER A 1 292 ? -31.316 -39.797 -8.570 1.00 44.84 292 SER A CA 1
ATOM 2323 C C . SER A 1 292 ? -31.012 -39.663 -10.061 1.00 44.84 292 SER A C 1
ATOM 2325 O O . SER A 1 292 ? -31.457 -38.655 -10.653 1.00 44.84 292 SER A O 1
#

Sequence (292 aa):
MNRRVFDRAATLDLFNPSIGDYVLQRYKDDVSMLRNGMQSLRSESSLTTLLSLQRNGDLSKVDFNDICNFMMGELVACGFEGVSTSYVSLLCLYRIIEINDGEIIFQGDWSCAIDFILLNADGCATYDSFVVIEWALSEGEISNKQVLDFVEKNVCSIGSDDEIRAASSLISSVPTTIEAYQENVELLKEHVINLMCDNFCEFIEVSDAFSKVGYGEYDEAEKEIKNLIKYKLSELNVNFLESDIEIVAGSYSISYELDRYYEDHGDDYSYDNDRSSKVFSINEVDELFDRS